Protein AF-A0A2D6AJW4-F1 (afdb_monomer)

Radius of gyration: 27.08 Å; Cα contacts (8 Å, |Δi|>4): 209; chains: 1; bounding box: 78×61×92 Å

Solvent-accessible surface area (backbone atoms only — not comparable to full-atom values): 12105 Å² total; per-residue (Å²): 143,83,91,82,88,83,82,86,82,90,72,90,71,82,80,82,72,76,77,74,75,73,78,77,60,75,68,50,66,44,82,85,61,53,31,42,29,30,58,46,100,84,71,48,76,41,61,43,35,32,34,38,39,38,50,86,75,62,81,90,44,47,70,59,52,56,50,47,56,52,52,37,52,62,76,46,40,25,76,79,48,100,47,33,31,32,37,64,37,19,71,65,56,53,52,55,60,66,68,71,50,89,80,52,49,75,45,81,43,78,56,61,70,80,62,37,53,57,52,49,55,54,42,49,52,45,52,53,54,49,49,54,53,50,53,56,50,52,53,57,42,46,54,32,40,31,40,71,90,35,58,71,59,24,56,55,46,53,59,53,44,54,56,48,51,52,43,49,52,60,45,46,64,65,50,92,46,68,67,60,56,50,52,50,52,52,52,52,51,54,55,52,54,51,66,74,47,63,66,54,64,67,86,81,128

Mean predicted aligned error: 11.03 Å

Structure (mmCIF, N/CA/C/O backbone):
data_AF-A0A2D6AJW4-F1
#
_entry.id   AF-A0A2D6AJW4-F1
#
loop_
_atom_site.group_PDB
_atom_site.id
_atom_site.type_symbol
_atom_site.label_atom_id
_atom_site.label_alt_id
_atom_site.label_co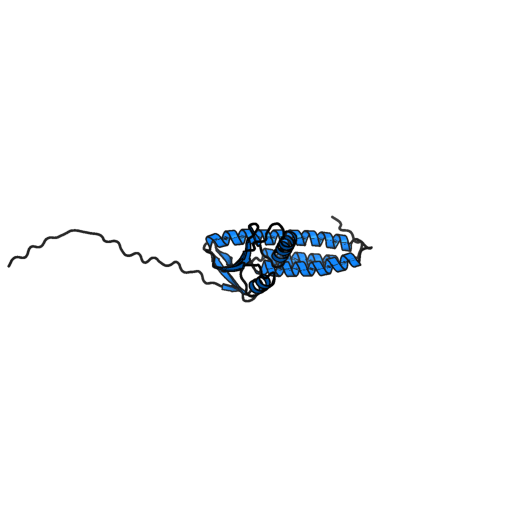mp_id
_atom_site.label_asym_id
_atom_site.label_entity_id
_atom_site.label_seq_id
_atom_site.pdbx_PDB_ins_code
_atom_site.Cartn_x
_atom_site.Cartn_y
_atom_site.Cartn_z
_atom_site.occupancy
_atom_site.B_iso_or_equiv
_atom_site.auth_seq_id
_atom_site.auth_comp_id
_atom_site.auth_asym_id
_atom_site.auth_atom_id
_atom_site.pdbx_PDB_model_num
ATOM 1 N N . MET A 1 1 ? -52.710 33.670 67.858 1.00 42.84 1 MET A N 1
ATOM 2 C CA . MET A 1 1 ? -51.923 34.912 67.725 1.00 42.84 1 MET A CA 1
ATOM 3 C C . MET A 1 1 ? -50.575 34.695 68.383 1.00 42.84 1 MET A C 1
ATOM 5 O O . MET A 1 1 ? -50.542 34.542 69.593 1.00 42.84 1 MET A O 1
ATOM 9 N N . ASN A 1 2 ? -49.516 34.566 67.586 1.00 33.59 2 ASN A N 1
ATOM 10 C CA . ASN A 1 2 ? -48.210 35.202 67.785 1.00 33.59 2 ASN A CA 1
ATOM 11 C C . ASN A 1 2 ? -47.225 34.611 66.778 1.00 33.59 2 ASN A C 1
ATOM 13 O O . ASN A 1 2 ? -46.852 33.444 66.826 1.00 33.59 2 ASN A O 1
ATOM 17 N N . THR A 1 3 ? -46.884 35.467 65.828 1.00 36.06 3 THR A N 1
ATOM 18 C CA . THR A 1 3 ? -45.790 35.369 64.874 1.00 36.06 3 THR A CA 1
ATOM 19 C C . THR A 1 3 ? -44.458 35.371 65.615 1.00 36.06 3 THR A C 1
ATOM 21 O O . THR A 1 3 ? -44.195 36.309 66.364 1.00 36.06 3 THR A O 1
ATOM 24 N N . PHE A 1 4 ? -43.604 34.384 65.354 1.00 37.22 4 PHE A N 1
ATOM 25 C CA . PHE A 1 4 ? -42.170 34.513 65.590 1.00 37.22 4 PHE A CA 1
ATOM 26 C C . PHE A 1 4 ? -41.431 34.334 64.270 1.00 37.22 4 PHE A C 1
ATOM 28 O O . PHE A 1 4 ? -41.625 33.371 63.532 1.00 37.22 4 PHE A O 1
ATOM 35 N N . ASN A 1 5 ? -40.674 35.378 63.973 1.00 38.06 5 ASN A N 1
ATOM 36 C CA . ASN A 1 5 ? -39.907 35.642 62.778 1.00 38.06 5 ASN A CA 1
ATOM 37 C C . ASN A 1 5 ? -38.459 35.324 63.159 1.00 38.06 5 ASN A C 1
ATOM 39 O O . ASN A 1 5 ? -37.928 36.025 64.017 1.00 38.06 5 ASN A O 1
ATOM 43 N N . ASP A 1 6 ? -37.840 34.309 62.560 1.00 40.34 6 ASP A N 1
ATOM 44 C CA . ASP A 1 6 ? -36.404 34.072 62.715 1.00 40.34 6 ASP A CA 1
ATOM 45 C C . ASP A 1 6 ? -35.732 34.011 61.348 1.00 40.34 6 ASP A C 1
ATOM 47 O O . ASP A 1 6 ? -36.101 33.254 60.448 1.00 40.34 6 ASP A O 1
ATOM 51 N N . LYS A 1 7 ? -34.769 34.916 61.201 1.00 39.34 7 LYS A N 1
ATOM 52 C CA . LYS A 1 7 ? -33.948 35.133 60.021 1.00 39.34 7 LYS A CA 1
ATOM 53 C C . LYS A 1 7 ? -32.753 34.178 60.027 1.00 39.34 7 LYS A C 1
ATOM 55 O O . LYS A 1 7 ? -32.217 33.850 61.076 1.00 39.34 7 LYS A O 1
ATOM 60 N N . ASN A 1 8 ? -32.259 33.930 58.816 1.00 36.91 8 ASN A N 1
ATOM 61 C CA . ASN A 1 8 ? -30.877 33.589 58.470 1.00 36.91 8 ASN A CA 1
ATOM 62 C C . ASN A 1 8 ? -30.347 32.210 58.874 1.00 36.91 8 ASN A C 1
ATOM 64 O O . ASN A 1 8 ? -29.658 32.066 59.878 1.00 36.91 8 ASN A O 1
ATOM 68 N N . ILE A 1 9 ? -30.473 31.256 57.947 1.00 40.94 9 ILE A N 1
ATOM 69 C CA . ILE A 1 9 ? -29.389 30.307 57.668 1.00 40.94 9 ILE A CA 1
ATOM 70 C C . ILE A 1 9 ? -29.185 30.264 56.150 1.00 40.94 9 ILE A C 1
ATOM 72 O O . ILE A 1 9 ? -29.970 29.678 55.405 1.00 40.94 9 ILE A O 1
ATOM 76 N N . GLU A 1 10 ? -28.127 30.934 55.690 1.00 40.28 10 GLU A N 1
ATOM 77 C CA . GLU A 1 10 ? -27.584 30.780 54.344 1.00 40.28 10 GLU A CA 1
ATOM 78 C C . GLU A 1 10 ? -27.038 29.359 54.184 1.00 40.28 10 GLU A C 1
ATOM 80 O O . GLU A 1 10 ? -26.013 28.991 54.757 1.00 40.28 10 GLU A O 1
ATOM 85 N N . HIS A 1 11 ? -27.698 28.555 53.358 1.00 38.84 11 HIS A N 1
ATOM 86 C CA . HIS A 1 11 ? -27.094 27.369 52.766 1.00 38.84 11 HIS A CA 1
ATOM 87 C C . HIS A 1 11 ? -27.063 27.553 51.254 1.00 38.84 11 HIS A C 1
ATOM 89 O O . HIS A 1 11 ? -28.008 27.224 50.536 1.00 38.84 11 HIS A O 1
ATOM 95 N N . SER A 1 12 ? -25.935 28.102 50.793 1.00 40.09 12 SER A N 1
ATOM 96 C CA . SER A 1 12 ? -25.495 28.037 49.401 1.00 40.09 12 SER A CA 1
ATOM 97 C C . SER A 1 12 ? -25.563 26.590 48.922 1.00 40.09 12 SER A C 1
ATOM 99 O O . SER A 1 12 ? -24.725 25.764 49.281 1.00 40.09 12 SER A O 1
ATOM 101 N N . ARG A 1 13 ? -26.567 26.278 48.101 1.00 40.41 13 ARG A N 1
ATOM 102 C CA . ARG A 1 13 ? -26.564 25.071 47.275 1.00 40.41 13 ARG A CA 1
ATOM 103 C C . ARG A 1 13 ? -26.015 25.423 45.891 1.00 40.41 13 ARG A C 1
ATOM 105 O O . ARG A 1 13 ? -26.391 26.456 45.333 1.00 40.41 13 ARG A O 1
ATOM 112 N N . PRO A 1 14 ? -25.102 24.603 45.353 1.00 38.16 14 PRO A N 1
ATOM 113 C CA . PRO A 1 14 ? -24.350 24.933 44.156 1.00 38.16 14 PRO A CA 1
ATOM 114 C C . PRO A 1 14 ? -25.259 24.981 42.931 1.00 38.16 14 PRO A C 1
ATOM 116 O O . PRO A 1 14 ? -26.128 24.131 42.735 1.00 38.16 14 PRO A O 1
ATOM 119 N N . LYS A 1 15 ? -25.011 25.991 42.091 1.00 38.88 15 LYS A N 1
ATOM 120 C CA . LYS A 1 15 ? -25.553 26.102 40.739 1.00 38.88 15 LYS A CA 1
ATOM 121 C C . LYS A 1 15 ? -25.271 24.800 39.996 1.00 38.88 15 LYS A C 1
ATOM 123 O O . LYS A 1 15 ? -24.113 24.408 39.863 1.00 38.88 15 LYS A O 1
ATOM 128 N N . THR A 1 16 ? -26.319 24.172 39.479 1.00 38.03 16 THR A N 1
ATOM 129 C CA . THR A 1 16 ? -26.230 23.099 38.494 1.00 38.03 16 THR A CA 1
ATOM 130 C C . THR A 1 16 ? -25.479 23.648 37.281 1.00 38.03 16 THR A C 1
ATOM 132 O O . THR A 1 16 ? -26.050 24.341 36.438 1.00 38.03 16 THR A O 1
ATOM 135 N N . GLN A 1 17 ? -24.169 23.407 37.219 1.00 37.59 17 GLN A N 1
ATOM 136 C CA . GLN A 1 17 ? -23.405 23.597 35.997 1.00 37.59 17 GLN A CA 1
ATOM 137 C C . GLN A 1 17 ? -23.989 22.626 34.977 1.00 37.59 17 GLN A C 1
ATOM 139 O O . GLN A 1 17 ? -23.853 21.411 35.103 1.00 37.59 17 GLN A O 1
ATOM 144 N N . LYS A 1 18 ? -24.669 23.178 33.969 1.00 36.81 18 LYS A N 1
ATOM 145 C CA . LYS A 1 18 ? -24.850 22.498 32.693 1.00 36.81 18 LYS A CA 1
ATOM 146 C C . LYS A 1 18 ? -23.453 22.084 32.239 1.00 36.81 18 LYS A C 1
ATOM 148 O O . LYS A 1 18 ? -22.659 22.945 31.862 1.00 36.81 18 LYS A O 1
ATOM 153 N N . LEU A 1 19 ? -23.143 20.789 32.314 1.00 35.50 19 LEU A N 1
ATOM 154 C CA . LEU A 1 19 ? -22.057 20.233 31.525 1.00 35.50 19 LEU A CA 1
ATOM 155 C C . LEU A 1 19 ? -22.421 20.539 30.074 1.00 35.50 19 LEU A C 1
ATOM 157 O O . LEU A 1 19 ? -23.337 19.941 29.511 1.00 35.50 19 LEU A O 1
ATOM 161 N N . HIS A 1 20 ? -21.732 21.519 29.498 1.00 34.88 20 HIS A N 1
ATOM 162 C CA . HIS A 1 20 ? -21.612 21.630 28.061 1.00 34.88 20 HIS A CA 1
ATOM 163 C C . HIS A 1 20 ? -20.992 20.318 27.586 1.00 34.88 20 HIS A C 1
ATOM 165 O O . HIS A 1 20 ? -19.792 20.087 27.733 1.00 34.88 20 HIS A O 1
ATOM 171 N N . SER A 1 21 ? -21.837 19.441 27.052 1.00 36.94 21 SER A N 1
ATOM 172 C CA . SER A 1 21 ? -21.434 18.441 26.079 1.00 36.94 21 SER A CA 1
ATOM 173 C C . SER A 1 21 ? -20.684 19.192 24.985 1.00 36.94 21 SER A C 1
ATOM 175 O O . SER A 1 21 ? -21.285 19.935 24.209 1.00 36.94 21 SER A O 1
ATOM 177 N N . LYS A 1 22 ? -19.357 19.083 25.022 1.00 39.94 22 LYS A N 1
ATOM 178 C CA . LYS A 1 22 ? -18.455 19.648 24.029 1.00 39.94 22 LYS A CA 1
ATOM 179 C C . LYS A 1 22 ? -18.904 19.118 22.669 1.00 39.94 22 LYS A C 1
ATOM 181 O O . LYS A 1 22 ? -18.999 17.905 22.487 1.00 39.94 22 LYS A O 1
ATOM 186 N N . GLU A 1 23 ? -19.268 20.040 21.788 1.00 37.81 23 GLU A N 1
ATOM 187 C CA . GLU A 1 23 ? -19.737 19.768 20.436 1.00 37.81 23 GLU A CA 1
ATOM 188 C C . GLU A 1 23 ? -18.767 18.812 19.743 1.00 37.81 23 GLU A C 1
ATOM 190 O O . GLU A 1 23 ? -17.568 19.071 19.638 1.00 37.81 23 GLU A O 1
ATOM 195 N N . THR A 1 24 ? -19.297 17.669 19.323 1.00 43.16 24 THR A N 1
ATOM 196 C CA . THR A 1 24 ? -18.605 16.732 18.449 1.00 43.16 24 THR A CA 1
ATOM 197 C C . THR A 1 24 ? -18.343 17.466 17.138 1.00 43.16 24 THR A C 1
ATOM 199 O O . THR A 1 24 ? -19.288 17.896 16.474 1.00 43.16 24 THR A O 1
ATOM 202 N N . SER A 1 25 ? -17.069 17.672 16.803 1.00 52.69 25 SER A N 1
ATOM 203 C CA . SER A 1 25 ? -16.642 18.327 15.569 1.00 52.69 25 SER A CA 1
ATOM 204 C C . SER A 1 25 ? -17.273 17.630 14.359 1.00 52.69 25 SER A C 1
ATOM 206 O O . SER A 1 25 ? -17.352 16.401 14.292 1.00 52.69 25 SER A O 1
ATOM 208 N N . ALA A 1 26 ? -17.792 18.425 13.421 1.00 53.72 26 ALA A N 1
ATOM 209 C CA . ALA A 1 26 ? -18.493 17.925 12.246 1.00 53.72 26 ALA A CA 1
ATOM 210 C C . ALA A 1 26 ? -17.601 16.952 11.455 1.00 53.72 26 ALA A C 1
ATOM 212 O O . ALA A 1 26 ? -16.474 17.287 11.091 1.00 53.72 26 ALA A O 1
ATOM 213 N N . SER A 1 27 ? -18.105 15.744 11.186 1.00 58.19 27 SER A N 1
ATOM 214 C CA . SER A 1 27 ? -17.387 14.772 10.363 1.00 58.19 27 SER A CA 1
ATOM 215 C C . SER A 1 27 ? -17.528 15.143 8.889 1.00 58.19 27 SER A C 1
ATOM 217 O O . SER A 1 27 ? -18.634 15.134 8.347 1.00 58.19 27 SER A O 1
ATOM 219 N N . ALA A 1 28 ? -16.408 15.456 8.240 1.00 61.22 28 ALA A N 1
ATOM 220 C CA . ALA A 1 28 ? -16.350 15.607 6.794 1.00 61.22 28 ALA A CA 1
ATOM 221 C C . ALA A 1 28 ? -16.101 14.232 6.160 1.00 61.22 28 ALA A C 1
ATOM 223 O O . ALA A 1 28 ? -15.206 13.493 6.576 1.00 61.22 28 ALA A O 1
ATOM 224 N N . VAL A 1 29 ? -16.903 13.874 5.160 1.00 58.72 29 VAL A N 1
ATOM 225 C CA . VAL A 1 29 ? -16.692 12.662 4.363 1.00 58.72 29 VAL A CA 1
ATOM 226 C C . VAL A 1 29 ? -15.997 13.072 3.078 1.00 58.72 29 VAL A C 1
ATOM 228 O O . VAL A 1 29 ? -16.558 13.844 2.300 1.00 58.72 29 VAL A O 1
ATOM 231 N N . ASP A 1 30 ? -14.802 12.541 2.838 1.00 59.06 30 ASP A N 1
ATOM 232 C CA . ASP A 1 30 ? -14.196 12.646 1.518 1.00 59.06 30 ASP A CA 1
ATOM 233 C C . ASP A 1 30 ? -14.944 11.702 0.569 1.00 59.06 30 ASP A C 1
ATOM 235 O O . ASP A 1 30 ? -14.961 10.479 0.742 1.00 59.06 30 ASP A O 1
ATOM 239 N N . THR A 1 31 ? -15.609 12.286 -0.425 1.00 54.62 31 THR A N 1
ATOM 240 C CA . THR A 1 31 ? -16.423 11.557 -1.403 1.00 54.62 31 THR A CA 1
ATOM 241 C C . THR A 1 31 ? -15.582 10.661 -2.308 1.00 54.62 31 THR A C 1
ATOM 243 O O . THR A 1 31 ? -16.116 9.686 -2.837 1.00 54.62 31 THR A O 1
ATOM 246 N N . TRP A 1 32 ? -14.280 10.934 -2.450 1.00 53.00 32 TRP A N 1
ATOM 247 C CA . TRP A 1 32 ? -13.382 10.152 -3.300 1.00 53.00 32 TRP A CA 1
ATOM 248 C C . TRP A 1 32 ? -12.828 8.907 -2.605 1.00 53.00 32 TRP A C 1
ATOM 250 O O . TRP A 1 32 ? -12.836 7.825 -3.193 1.00 53.00 32 TRP A O 1
ATOM 260 N N . SER A 1 33 ? -12.360 9.023 -1.360 1.00 62.28 33 SER A N 1
ATOM 261 C CA . SER A 1 33 ? -11.869 7.871 -0.587 1.00 62.28 33 SER A CA 1
ATOM 262 C C . SER A 1 33 ? -12.980 7.112 0.151 1.00 62.28 33 SER A C 1
ATOM 264 O O . SER A 1 33 ? -12.810 5.941 0.501 1.00 62.28 33 SER A O 1
ATOM 266 N N . GLY A 1 34 ? -14.130 7.751 0.391 1.00 72.56 34 GLY A N 1
ATOM 267 C CA . GLY A 1 34 ? -15.207 7.207 1.220 1.00 72.56 34 GLY A CA 1
ATOM 268 C C . GLY A 1 34 ? -14.837 7.114 2.704 1.00 72.56 34 GLY A C 1
ATOM 269 O O . GLY A 1 34 ? -15.450 6.327 3.434 1.00 72.56 34 GLY A O 1
ATOM 270 N N . ILE A 1 35 ? -13.823 7.871 3.134 1.00 79.75 35 ILE A N 1
ATOM 271 C CA . ILE A 1 35 ? -13.333 7.920 4.512 1.00 79.75 35 ILE A CA 1
ATOM 272 C C . ILE A 1 35 ? -13.971 9.110 5.220 1.00 79.75 35 ILE A C 1
ATOM 274 O O . ILE A 1 35 ? -14.059 10.220 4.694 1.00 79.75 35 ILE A O 1
ATOM 278 N N . SER A 1 36 ? -14.442 8.857 6.437 1.00 80.31 36 SER A N 1
ATOM 279 C CA . SER A 1 36 ? -14.929 9.894 7.341 1.00 80.31 36 SER A CA 1
ATOM 280 C C . SER A 1 36 ? -13.772 10.430 8.172 1.00 80.31 36 SER A C 1
ATOM 282 O O . SER A 1 36 ? -13.134 9.648 8.885 1.00 80.31 36 SER A O 1
ATOM 284 N N . PHE A 1 37 ? -13.556 11.738 8.131 1.00 82.44 37 PHE A N 1
ATOM 285 C CA . PHE A 1 37 ? -12.546 12.431 8.918 1.00 82.44 37 PHE A CA 1
ATOM 286 C C . PHE A 1 37 ? -13.185 13.261 10.032 1.00 82.44 37 PHE A C 1
ATOM 288 O O . PHE A 1 37 ? -14.356 13.644 9.947 1.00 82.44 37 PHE A O 1
ATOM 295 N N . VAL A 1 38 ? -12.405 13.523 11.076 1.00 81.25 38 VAL A N 1
ATOM 296 C CA . VAL A 1 38 ? -12.719 14.459 12.159 1.00 81.25 38 VAL A CA 1
ATOM 297 C C . VAL A 1 38 ? -11.530 15.385 12.379 1.00 81.25 38 VAL A C 1
ATOM 299 O O . VAL A 1 38 ? -10.376 14.971 12.251 1.00 81.25 38 VAL A O 1
ATOM 302 N N . SER A 1 39 ? -11.816 16.643 12.697 1.00 79.75 39 SER A N 1
ATOM 303 C CA . SER A 1 39 ? -10.797 17.604 13.111 1.00 79.75 39 SER A CA 1
ATOM 304 C C . SER A 1 39 ? -10.595 17.504 14.616 1.00 79.75 39 SER A C 1
ATOM 306 O O . SER A 1 39 ? -11.558 17.604 15.386 1.00 79.75 39 SER A O 1
ATOM 308 N N . THR A 1 40 ? -9.348 17.319 15.035 1.00 72.62 40 THR A N 1
ATOM 309 C CA . THR A 1 40 ? -8.970 17.352 16.447 1.00 72.62 40 THR A CA 1
ATOM 310 C C . THR A 1 40 ? -8.861 18.800 16.945 1.00 72.62 40 THR A C 1
ATOM 312 O O . THR A 1 40 ? -8.705 19.729 16.146 1.00 72.62 40 THR A O 1
ATOM 315 N N . PRO A 1 41 ? -8.866 19.038 18.271 1.00 69.12 41 PRO A N 1
ATOM 316 C CA . PRO A 1 41 ? -8.590 20.362 18.837 1.00 69.12 41 PRO A CA 1
ATOM 317 C C . PRO A 1 41 ? -7.214 20.935 18.457 1.00 69.12 41 PRO A C 1
ATOM 319 O O . PRO A 1 41 ? -7.012 22.142 18.556 1.00 69.12 41 PRO A O 1
ATOM 322 N N . THR A 1 42 ? -6.273 20.089 18.024 1.00 67.44 42 THR A N 1
ATOM 323 C CA . THR A 1 42 ? -4.951 20.486 17.512 1.00 67.44 42 THR A CA 1
ATOM 324 C C . THR A 1 42 ? -4.955 20.792 16.008 1.00 67.44 42 THR A C 1
ATOM 326 O O . THR A 1 42 ? -3.898 21.042 15.443 1.00 67.44 42 THR A O 1
ATOM 329 N N . SER A 1 43 ? -6.132 20.838 15.366 1.00 63.47 43 SER A N 1
ATOM 330 C CA . SER A 1 43 ? -6.337 21.068 13.922 1.00 63.47 43 SER A CA 1
ATOM 331 C C . SER A 1 43 ? -5.809 19.963 12.998 1.00 63.47 43 SER A C 1
ATOM 333 O O . SER A 1 43 ? -5.744 20.151 11.784 1.00 63.47 43 SER A O 1
ATOM 335 N N . G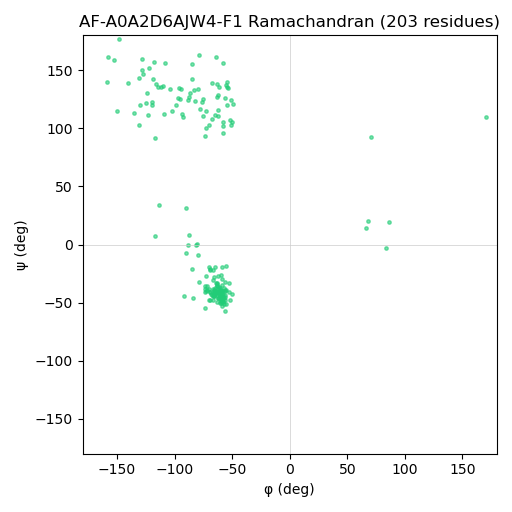LU A 1 44 ? -5.482 18.787 13.534 1.00 72.00 44 GLU A N 1
ATOM 336 C CA . GLU A 1 44 ? -5.148 17.625 12.713 1.00 72.00 44 GLU A CA 1
ATOM 337 C C . GLU A 1 44 ? -6.434 16.977 12.191 1.00 72.00 44 GLU A C 1
ATOM 339 O O . GLU A 1 44 ? -7.401 16.780 12.930 1.00 72.00 44 GLU A O 1
ATOM 344 N N . THR A 1 45 ? -6.455 16.648 10.900 1.00 79.81 45 THR A N 1
ATOM 345 C CA . THR A 1 45 ? -7.570 15.919 10.286 1.00 79.81 45 THR A CA 1
ATOM 346 C C . THR A 1 45 ? -7.246 14.434 10.307 1.00 79.81 45 THR A C 1
ATOM 348 O O . THR A 1 45 ? -6.322 13.991 9.626 1.00 79.81 45 THR A O 1
ATOM 351 N N . ILE A 1 46 ? -8.000 13.665 11.092 1.00 84.12 46 ILE A N 1
ATOM 352 C CA . ILE A 1 46 ? -7.732 12.241 11.317 1.00 84.12 46 ILE A CA 1
ATOM 353 C C . ILE A 1 46 ? -8.926 11.370 10.913 1.00 84.12 46 ILE A C 1
ATOM 355 O O . ILE A 1 46 ? -10.071 11.829 10.967 1.00 84.12 46 ILE A O 1
ATOM 359 N N . PRO A 1 47 ? -8.705 10.105 10.511 1.00 86.56 47 PRO A N 1
ATOM 360 C CA . PRO A 1 47 ? -9.797 9.179 10.246 1.00 86.56 47 PRO A CA 1
ATOM 361 C C . PRO A 1 47 ? -10.629 8.922 11.506 1.00 86.56 47 PRO A C 1
ATOM 363 O O . PRO A 1 47 ? -10.100 8.545 12.551 1.00 86.56 47 PRO A O 1
ATOM 366 N N . ALA A 1 48 ? -11.947 9.071 11.388 1.00 82.81 48 ALA A N 1
ATOM 367 C CA . ALA A 1 48 ? -12.881 8.817 12.483 1.00 82.81 48 ALA A CA 1
ATOM 368 C C . ALA A 1 48 ? -13.053 7.312 12.743 1.00 82.81 48 ALA A C 1
ATOM 370 O O . ALA A 1 48 ? -13.213 6.859 13.871 1.00 82.81 48 ALA A O 1
ATOM 371 N N . LYS A 1 49 ? -13.031 6.512 11.674 1.00 90.00 49 LYS A N 1
ATOM 372 C CA . LYS A 1 49 ? -13.304 5.075 11.727 1.00 90.00 49 LYS A CA 1
ATOM 373 C C . LYS A 1 49 ? -12.097 4.290 11.263 1.00 90.00 49 LYS A C 1
ATOM 375 O O . LYS A 1 49 ? -11.445 4.651 10.286 1.00 90.00 49 LYS A O 1
ATOM 380 N N . TRP A 1 50 ? -11.885 3.164 11.924 1.00 93.50 50 TRP A N 1
ATOM 381 C CA . TRP A 1 5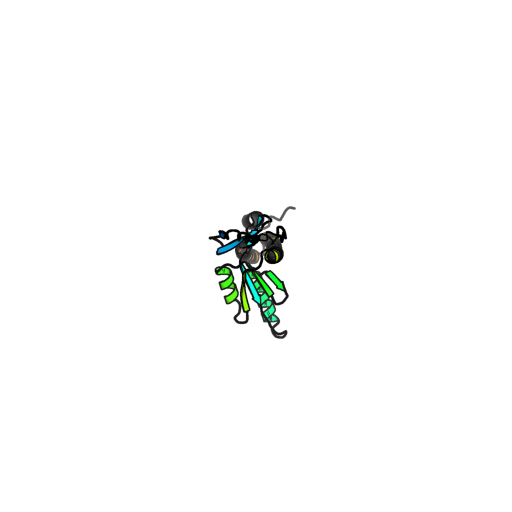0 ? -10.766 2.271 11.680 1.00 93.50 50 TRP A CA 1
ATOM 382 C C . TRP A 1 50 ? -11.264 0.847 11.466 1.00 93.50 50 TRP A C 1
ATOM 384 O O . TRP A 1 50 ? -12.304 0.440 11.996 1.00 93.50 50 TRP A O 1
ATOM 394 N N . VAL A 1 51 ? -10.517 0.096 10.668 1.00 95.19 51 VAL A N 1
ATOM 395 C CA . VAL A 1 51 ? -10.642 -1.352 10.531 1.00 95.19 51 VAL A CA 1
ATOM 396 C C . VAL A 1 51 ? -9.499 -1.981 11.299 1.00 95.19 51 VAL A C 1
ATOM 398 O O . VAL A 1 51 ? -8.360 -1.558 11.134 1.00 95.19 51 VAL A O 1
ATOM 401 N N . PHE A 1 52 ? -9.808 -2.995 12.094 1.00 96.25 52 PHE A N 1
ATOM 402 C CA . PHE A 1 52 ? -8.841 -3.858 12.750 1.00 96.25 52 PHE A CA 1
ATOM 403 C C . PHE A 1 52 ? -8.996 -5.273 12.219 1.00 96.25 52 PHE A C 1
ATOM 405 O O . PHE A 1 52 ? -10.112 -5.760 12.042 1.00 96.25 52 PHE A O 1
ATOM 412 N N . VAL A 1 53 ? -7.870 -5.924 11.975 1.00 97.25 53 VAL A N 1
ATOM 413 C CA . VAL A 1 53 ? -7.786 -7.300 11.506 1.00 97.25 53 VAL A CA 1
ATOM 414 C C . VAL A 1 53 ? -7.030 -8.083 12.553 1.00 97.25 53 VAL A C 1
ATOM 416 O O . VAL A 1 53 ? -5.875 -7.774 12.849 1.00 97.25 53 VAL A O 1
ATOM 419 N N . PHE A 1 54 ? -7.693 -9.093 13.091 1.00 96.25 54 PHE A N 1
ATOM 420 C CA . PHE A 1 54 ? -7.113 -10.050 14.010 1.00 96.25 54 PHE A CA 1
ATOM 421 C C . PHE A 1 54 ? -7.016 -11.387 13.297 1.00 96.25 54 PHE A C 1
ATOM 423 O O . PHE A 1 54 ? -7.949 -11.808 12.609 1.00 96.25 54 PHE A O 1
ATOM 430 N N . PHE A 1 55 ? -5.887 -12.054 13.465 1.00 93.44 55 PHE A N 1
ATOM 431 C CA . PHE A 1 55 ? -5.718 -13.420 13.006 1.00 93.44 55 PHE A CA 1
ATOM 432 C C . PHE A 1 55 ? -4.915 -14.187 14.044 1.00 93.44 55 PHE A C 1
ATOM 434 O O . PHE A 1 55 ? -3.947 -13.673 14.606 1.00 93.44 55 PHE A O 1
ATOM 441 N N . ASP A 1 56 ? -5.326 -15.419 14.291 1.00 91.75 56 ASP A N 1
ATOM 442 C CA . ASP A 1 56 ? -4.603 -16.334 15.154 1.00 91.75 56 ASP A CA 1
ATOM 443 C C . ASP A 1 56 ? -4.299 -17.585 14.342 1.00 91.75 56 ASP A C 1
ATOM 445 O O . ASP A 1 56 ? -5.204 -18.292 13.904 1.00 91.75 56 ASP A O 1
ATOM 449 N N . LEU A 1 57 ? -3.015 -17.785 14.052 1.00 88.75 57 LEU A N 1
ATOM 450 C CA . LEU A 1 57 ? -2.538 -18.926 13.284 1.00 88.75 57 LEU A CA 1
ATOM 451 C C . LEU A 1 57 ? -1.492 -19.675 14.109 1.00 88.75 57 LEU A C 1
ATOM 453 O O . LEU A 1 57 ? -0.522 -19.051 14.569 1.00 88.75 57 LEU A O 1
ATOM 457 N N . PRO A 1 58 ? -1.613 -21.006 14.246 1.00 89.44 58 PRO A N 1
ATOM 458 C CA . PRO A 1 58 ? -0.636 -21.801 14.974 1.00 89.44 58 PRO A CA 1
ATOM 459 C C . PRO A 1 58 ? 0.735 -21.748 14.286 1.00 89.44 58 PRO A C 1
ATOM 461 O O . PRO A 1 58 ? 0.863 -21.378 13.115 1.00 89.44 58 PRO A O 1
ATOM 464 N N . SER A 1 59 ? 1.801 -22.098 15.007 1.00 87.75 59 SER A N 1
ATOM 465 C CA . SER A 1 59 ? 3.178 -22.083 14.480 1.00 87.75 59 SER A CA 1
ATOM 466 C C . SER A 1 59 ? 3.351 -22.936 13.217 1.00 87.75 59 SER A C 1
ATOM 468 O O . SER A 1 59 ? 4.106 -22.554 12.325 1.00 87.75 59 SER A O 1
ATOM 470 N N . GLU A 1 60 ? 2.598 -24.031 13.108 1.00 94.50 60 GLU A N 1
ATOM 471 C CA . GLU A 1 60 ? 2.587 -24.953 11.962 1.00 94.50 60 GLU A CA 1
ATOM 472 C C . GLU A 1 60 ? 2.133 -24.276 10.656 1.00 94.50 60 GLU A C 1
ATOM 474 O O . GLU A 1 60 ? 2.601 -24.621 9.574 1.00 94.50 60 GLU A O 1
ATOM 479 N N . GLU A 1 61 ? 1.314 -23.224 10.743 1.00 92.88 61 GLU A N 1
ATOM 480 C CA . GLU A 1 61 ? 0.831 -22.448 9.594 1.00 92.88 61 GLU A CA 1
ATOM 481 C C . GLU A 1 61 ? 1.744 -21.259 9.241 1.00 92.88 61 GLU A C 1
ATOM 483 O O . GLU A 1 61 ? 1.304 -20.216 8.745 1.00 92.88 61 GLU A O 1
ATOM 488 N N . PHE A 1 62 ? 3.052 -21.392 9.481 1.00 91.00 62 PHE A N 1
ATOM 489 C CA . PHE A 1 62 ? 4.038 -20.339 9.225 1.00 91.00 62 PHE A CA 1
ATOM 490 C C . PHE A 1 62 ? 3.962 -19.763 7.802 1.00 91.00 62 PHE A C 1
ATOM 492 O O . PHE A 1 62 ? 3.896 -18.545 7.633 1.00 91.00 62 PHE A O 1
ATOM 499 N N . THR A 1 63 ? 3.910 -20.618 6.777 1.00 93.75 63 THR A N 1
ATOM 500 C CA . THR A 1 63 ? 3.853 -20.184 5.370 1.00 93.75 63 THR A CA 1
ATOM 501 C C . THR A 1 63 ? 2.593 -19.368 5.071 1.00 93.75 63 THR A C 1
ATOM 503 O O . THR A 1 63 ? 2.670 -18.343 4.388 1.00 93.75 63 THR A O 1
ATOM 506 N N . ARG A 1 64 ? 1.438 -19.773 5.620 1.00 93.31 64 ARG A N 1
ATOM 507 C CA . ARG A 1 64 ? 0.175 -19.037 5.465 1.00 93.31 64 ARG A CA 1
ATOM 508 C C . ARG A 1 64 ? 0.255 -17.677 6.152 1.00 93.31 64 ARG A C 1
ATOM 510 O O . ARG A 1 64 ? -0.071 -16.672 5.529 1.00 93.31 64 ARG A O 1
ATOM 517 N N . ARG A 1 65 ? 0.795 -17.616 7.373 1.00 92.62 65 ARG A N 1
ATOM 518 C CA . ARG A 1 65 ? 1.043 -16.356 8.096 1.00 92.62 65 ARG A CA 1
ATOM 519 C C . ARG A 1 65 ? 1.947 -15.403 7.309 1.00 92.62 65 ARG A C 1
ATOM 521 O O . ARG A 1 65 ? 1.614 -14.230 7.166 1.00 92.62 65 ARG A O 1
ATOM 528 N N . VAL A 1 66 ? 3.052 -15.888 6.738 1.00 92.19 66 VAL A N 1
ATOM 529 C CA . VAL A 1 66 ? 3.928 -15.067 5.877 1.00 92.19 66 VAL A CA 1
ATOM 530 C C . VAL A 1 66 ? 3.173 -14.544 4.652 1.00 92.19 66 VAL A C 1
ATOM 532 O O . VAL A 1 66 ? 3.347 -13.383 4.276 1.00 92.19 66 VAL A O 1
ATOM 535 N N . SER A 1 67 ? 2.322 -15.371 4.038 1.00 93.56 67 SER A N 1
ATOM 536 C CA . SER A 1 67 ? 1.468 -14.950 2.922 1.00 93.56 67 SER A CA 1
ATOM 537 C C . SER A 1 67 ? 0.486 -13.851 3.341 1.00 93.56 67 SER A C 1
ATOM 539 O O . SER A 1 67 ? 0.401 -12.826 2.663 1.00 93.56 67 SER A O 1
ATOM 541 N N . LEU A 1 68 ? -0.185 -14.004 4.488 1.00 94.12 68 LEU A N 1
ATOM 542 C CA . LEU A 1 68 ? -1.102 -12.997 5.027 1.00 94.12 68 LEU A CA 1
ATOM 543 C C . LEU A 1 68 ? -0.403 -11.664 5.277 1.00 94.12 68 LEU A C 1
ATOM 545 O O . LEU A 1 68 ? -0.879 -10.641 4.800 1.00 94.12 68 LEU A O 1
ATOM 549 N N . HIS A 1 69 ? 0.770 -11.659 5.918 1.00 92.88 69 HIS A N 1
ATOM 550 C CA . HIS A 1 69 ? 1.535 -10.426 6.139 1.00 92.88 69 HIS A CA 1
ATOM 551 C C . HIS A 1 69 ? 1.835 -9.673 4.832 1.00 92.88 69 HIS A C 1
ATOM 553 O O . HIS A 1 69 ? 1.752 -8.444 4.785 1.00 92.88 69 HIS A O 1
ATOM 559 N N . ARG A 1 70 ? 2.148 -10.399 3.749 1.00 90.69 70 ARG A N 1
ATOM 560 C CA . ARG A 1 70 ? 2.370 -9.799 2.423 1.00 90.69 70 ARG A CA 1
ATOM 561 C C . ARG A 1 70 ? 1.083 -9.222 1.840 1.00 90.69 70 ARG A C 1
ATOM 563 O O . ARG A 1 70 ? 1.112 -8.121 1.296 1.00 90.69 70 ARG A O 1
ATOM 570 N N . GLN A 1 71 ? -0.030 -9.943 1.960 1.00 92.38 71 GLN A N 1
ATOM 571 C CA . GLN A 1 71 ? -1.336 -9.485 1.482 1.00 92.38 71 GLN A CA 1
ATOM 572 C C . GLN A 1 71 ? -1.823 -8.259 2.261 1.00 92.38 71 GLN A C 1
ATOM 574 O O . GLN A 1 71 ? -2.250 -7.289 1.643 1.00 92.38 71 GLN A O 1
ATOM 579 N N . PHE A 1 72 ? -1.660 -8.248 3.587 1.00 94.00 72 PHE A N 1
ATOM 580 C CA . PHE A 1 72 ? -1.969 -7.106 4.448 1.00 94.00 72 PHE A CA 1
ATOM 581 C C . PHE A 1 72 ? -1.195 -5.863 4.036 1.00 94.00 72 PHE A C 1
ATOM 583 O O . PHE A 1 72 ? -1.792 -4.814 3.806 1.00 94.00 72 PHE A O 1
ATOM 590 N N . ARG A 1 73 ? 0.123 -5.989 3.858 1.00 89.44 73 ARG A N 1
ATOM 591 C CA . ARG A 1 73 ? 0.950 -4.873 3.392 1.00 89.44 73 ARG A CA 1
ATOM 592 C C . ARG A 1 73 ? 0.491 -4.363 2.025 1.00 89.44 73 ARG A C 1
ATOM 594 O O . ARG A 1 73 ? 0.406 -3.154 1.845 1.00 89.44 73 ARG A O 1
ATOM 601 N N . LYS A 1 74 ? 0.140 -5.262 1.095 1.00 86.31 74 LYS A N 1
ATOM 602 C CA . LYS A 1 74 ? -0.353 -4.892 -0.242 1.00 86.31 74 LYS A CA 1
ATOM 603 C C . LYS A 1 74 ? -1.656 -4.087 -0.189 1.00 86.31 74 LYS A C 1
ATOM 605 O O . LYS A 1 74 ? -1.803 -3.130 -0.934 1.00 86.31 74 LYS A O 1
ATOM 610 N N . VAL A 1 75 ? -2.589 -4.445 0.695 1.00 89.62 75 VAL A N 1
ATOM 611 C CA . VAL A 1 75 ? -3.853 -3.698 0.850 1.00 89.62 75 VAL A CA 1
ATOM 612 C C . VAL A 1 75 ? -3.723 -2.443 1.723 1.00 89.62 75 VAL A C 1
ATOM 614 O O . VAL A 1 75 ? -4.712 -1.740 1.921 1.00 89.62 75 VAL A O 1
ATOM 617 N N . GLY A 1 76 ? -2.529 -2.153 2.251 1.00 91.75 76 GLY A N 1
ATOM 618 C CA . GLY A 1 76 ? -2.271 -0.971 3.074 1.00 91.75 76 GLY A CA 1
ATOM 619 C C . GLY A 1 76 ? -2.563 -1.134 4.561 1.00 91.75 76 GLY A C 1
ATOM 620 O O . GLY A 1 76 ? -2.728 -0.140 5.253 1.00 91.75 76 GLY A O 1
ATOM 621 N N . LEU A 1 77 ? -2.641 -2.357 5.083 1.00 94.94 77 LEU A N 1
ATOM 622 C CA . LEU A 1 77 ? -2.805 -2.578 6.518 1.00 94.94 77 LEU A CA 1
ATOM 623 C C . LEU A 1 77 ? -1.484 -2.332 7.265 1.00 94.94 77 LEU A C 1
ATOM 625 O O . LEU A 1 77 ? -0.463 -2.964 6.982 1.00 94.94 77 LEU A O 1
ATOM 629 N N . ALA A 1 78 ? -1.522 -1.461 8.271 1.00 95.00 78 ALA A N 1
ATOM 630 C CA . ALA A 1 78 ? -0.411 -1.225 9.184 1.00 95.00 78 ALA A CA 1
ATOM 631 C C . ALA A 1 78 ? -0.424 -2.247 10.320 1.00 95.00 78 ALA A C 1
ATOM 633 O O . ALA A 1 78 ? -1.479 -2.629 10.822 1.00 95.00 78 ALA A O 1
ATOM 634 N N . MET A 1 79 ? 0.758 -2.690 10.738 1.00 94.44 79 MET A N 1
ATOM 635 C CA . MET A 1 79 ? 0.895 -3.616 11.857 1.00 94.44 79 MET A CA 1
ATOM 636 C C . MET A 1 79 ? 0.855 -2.838 13.175 1.00 94.44 79 MET A C 1
ATOM 638 O O . MET A 1 79 ? 1.667 -1.939 13.386 1.00 94.44 79 MET A O 1
ATOM 642 N N . HIS A 1 80 ? -0.066 -3.196 14.066 1.00 93.06 80 HIS A N 1
ATOM 643 C CA . HIS A 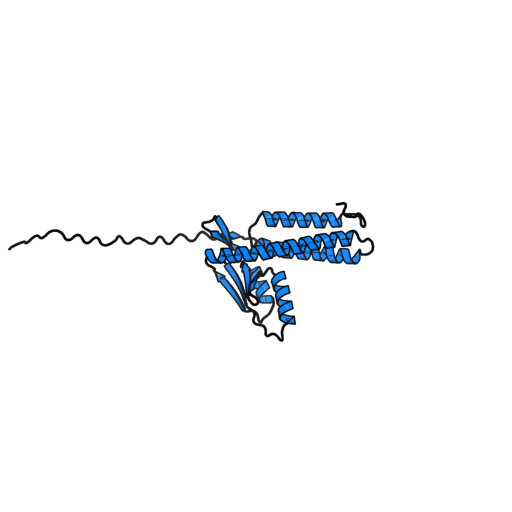1 80 ? -0.073 -2.713 15.448 1.00 93.06 80 HIS A CA 1
ATOM 644 C C . HIS A 1 80 ? 0.699 -3.675 16.360 1.00 93.06 80 HIS A C 1
ATOM 646 O O . HIS A 1 80 ? 1.511 -3.257 17.180 1.00 93.06 80 HIS A O 1
ATOM 652 N N . SER A 1 81 ? 0.464 -4.979 16.198 1.00 90.75 81 SER A N 1
ATOM 653 C CA . SER A 1 81 ? 1.193 -6.060 16.867 1.00 90.75 81 SER A CA 1
ATOM 654 C C . SER A 1 81 ? 1.245 -7.296 15.961 1.00 90.75 81 SER A C 1
ATOM 656 O O . SER A 1 81 ? 0.667 -7.293 14.877 1.00 90.75 81 SER A O 1
ATOM 658 N N . GLN A 1 82 ? 1.929 -8.362 16.389 1.00 88.00 82 GLN A N 1
ATOM 659 C CA . GLN A 1 82 ? 2.190 -9.551 15.561 1.00 88.00 82 GLN A CA 1
ATOM 660 C C . GLN A 1 82 ? 0.932 -10.168 14.918 1.00 88.00 82 GLN A C 1
ATOM 662 O O . GLN A 1 82 ? 1.007 -10.668 13.798 1.00 88.00 82 GLN A O 1
ATOM 667 N N . SER A 1 83 ? -0.209 -10.085 15.603 1.00 91.94 83 SER A N 1
ATOM 668 C CA . SER A 1 83 ? -1.494 -10.656 15.176 1.00 91.94 83 SER A CA 1
ATOM 669 C C . SER A 1 83 ? -2.578 -9.603 14.935 1.00 91.94 83 SER A C 1
ATOM 671 O O . SER A 1 83 ? -3.741 -9.956 14.746 1.00 91.94 83 SER A O 1
ATOM 673 N N . VAL A 1 84 ? -2.223 -8.312 14.974 1.00 95.06 84 VAL A N 1
ATOM 674 C CA . VAL A 1 84 ? -3.181 -7.207 14.849 1.00 95.06 84 VAL A CA 1
ATOM 675 C C . VAL A 1 84 ? -2.706 -6.210 13.813 1.00 95.06 84 VAL A C 1
ATOM 677 O O . VAL A 1 84 ? -1.661 -5.570 13.955 1.00 95.06 84 VAL A O 1
ATOM 680 N N . TYR A 1 85 ? -3.540 -6.038 12.801 1.00 97.06 85 TYR A N 1
ATOM 681 C CA . TYR A 1 85 ? -3.366 -5.062 11.742 1.00 97.06 85 TYR A CA 1
ATOM 682 C C . TYR A 1 85 ? -4.508 -4.061 11.751 1.00 97.06 85 TYR A C 1
ATOM 684 O O . TYR A 1 85 ? -5.592 -4.350 12.256 1.00 97.06 85 TYR A O 1
ATOM 692 N N . PHE A 1 86 ? -4.279 -2.880 11.195 1.00 95.62 86 PHE A N 1
ATOM 693 C CA . PHE A 1 86 ? -5.299 -1.849 11.135 1.00 95.62 86 PHE A CA 1
ATOM 694 C C . PHE A 1 86 ? -5.102 -0.899 9.956 1.00 95.62 86 PHE A C 1
ATOM 696 O O . PHE A 1 86 ? -4.009 -0.771 9.408 1.00 95.62 86 PHE A O 1
ATOM 703 N N . MET A 1 87 ? -6.180 -0.228 9.562 1.00 95.12 87 MET A N 1
ATOM 704 C CA . MET A 1 87 ? -6.159 0.837 8.560 1.00 95.12 87 MET A CA 1
ATOM 705 C C . MET A 1 87 ? -7.371 1.763 8.717 1.00 95.12 87 MET A C 1
ATOM 707 O O . MET A 1 87 ? -8.369 1.360 9.327 1.00 95.12 87 MET A O 1
ATOM 711 N N . PRO A 1 88 ? -7.335 2.984 8.159 1.00 93.50 88 PRO A N 1
ATOM 712 C CA . PRO A 1 88 ? -8.512 3.835 8.064 1.00 93.50 88 PRO A CA 1
ATOM 713 C C . PRO A 1 88 ? -9.659 3.121 7.341 1.00 93.50 88 PRO A C 1
ATOM 715 O O . PRO A 1 88 ? -9.467 2.438 6.334 1.00 93.50 88 PRO A O 1
ATOM 718 N N . TYR A 1 89 ? -10.875 3.262 7.861 1.00 91.75 89 TYR A N 1
ATOM 719 C CA . TYR A 1 89 ? -12.043 2.627 7.266 1.00 91.75 89 TYR A CA 1
ATOM 720 C C . TYR A 1 89 ? -12.502 3.372 6.014 1.00 91.75 89 TYR A C 1
ATOM 722 O O . TYR A 1 89 ? -12.936 4.521 6.084 1.00 91.75 89 TYR A O 1
ATOM 730 N N . SER A 1 90 ? -12.555 2.641 4.904 1.00 89.12 90 SER A N 1
ATOM 731 C CA . SER A 1 90 ? -13.426 2.928 3.768 1.00 89.12 90 SER A CA 1
ATOM 732 C C . SER A 1 90 ? -14.220 1.675 3.403 1.00 89.12 90 SER A C 1
ATOM 734 O O . SER A 1 90 ? -13.835 0.549 3.733 1.00 89.12 90 SER A O 1
ATOM 736 N N . ARG A 1 91 ? -15.343 1.840 2.694 1.00 87.81 91 ARG A N 1
ATOM 737 C CA . ARG A 1 91 ? -16.151 0.693 2.240 1.00 87.81 91 ARG A CA 1
ATOM 738 C C . ARG A 1 91 ? -15.354 -0.237 1.316 1.00 87.81 91 ARG A C 1
ATOM 740 O O . ARG A 1 91 ? -15.519 -1.452 1.391 1.00 87.81 91 ARG A O 1
ATOM 747 N N . LEU A 1 92 ? -14.509 0.333 0.455 1.00 85.75 92 LEU A N 1
ATOM 748 C CA . LEU A 1 92 ? -13.674 -0.422 -0.480 1.00 85.75 92 LEU A CA 1
ATOM 749 C C . LEU A 1 92 ? -12.572 -1.187 0.254 1.00 85.75 92 LEU A C 1
ATOM 751 O O . LEU A 1 92 ? -12.446 -2.391 0.047 1.00 85.75 92 LEU A O 1
ATOM 755 N N . ALA A 1 93 ? -11.853 -0.521 1.161 1.00 84.81 93 ALA A N 1
ATOM 756 C CA . ALA A 1 93 ? -10.819 -1.149 1.978 1.00 84.81 93 ALA A CA 1
ATOM 757 C C . ALA A 1 93 ? -11.390 -2.292 2.824 1.00 84.81 93 ALA A C 1
ATOM 759 O O . ALA A 1 93 ? -10.879 -3.406 2.798 1.00 84.81 93 ALA A O 1
ATOM 760 N N . TYR A 1 94 ? -12.518 -2.054 3.499 1.00 90.56 94 TYR A N 1
ATOM 761 C CA . TYR A 1 94 ? -13.176 -3.080 4.305 1.00 90.56 94 TYR A CA 1
ATOM 762 C C . TYR A 1 94 ? -13.581 -4.304 3.471 1.00 90.56 94 TYR A C 1
ATOM 764 O O . TYR A 1 94 ? -13.405 -5.438 3.914 1.00 90.56 94 TYR A O 1
ATOM 772 N N . LYS A 1 95 ? -14.090 -4.102 2.248 1.00 90.00 95 LYS A N 1
ATOM 773 C CA . LYS A 1 95 ? -14.416 -5.208 1.337 1.00 90.00 95 LYS A CA 1
ATOM 774 C C . LYS A 1 95 ? -13.162 -5.968 0.895 1.00 90.00 95 LYS A C 1
ATOM 776 O O . LYS A 1 95 ? -13.193 -7.192 0.873 1.00 90.00 95 LYS A O 1
ATOM 781 N N . ALA A 1 96 ? -12.087 -5.256 0.555 1.00 89.50 96 ALA A N 1
ATOM 782 C CA . ALA A 1 96 ? -10.825 -5.868 0.149 1.00 89.50 96 ALA A CA 1
ATOM 783 C C . ALA A 1 96 ? -10.246 -6.745 1.267 1.00 89.50 96 ALA A C 1
ATOM 785 O O . ALA A 1 96 ? -9.885 -7.887 1.015 1.00 89.50 96 ALA A O 1
ATOM 786 N N . VAL A 1 97 ? -10.243 -6.244 2.506 1.00 92.88 97 VAL A N 1
ATOM 787 C CA . VAL A 1 97 ? -9.716 -6.954 3.679 1.00 92.88 97 VAL A CA 1
ATOM 788 C C . VAL A 1 97 ? -10.528 -8.207 4.015 1.00 92.88 97 VAL A C 1
ATOM 790 O O . VAL A 1 97 ? -9.942 -9.261 4.239 1.00 92.88 97 VAL A O 1
ATOM 793 N N . ASN A 1 98 ? -11.863 -8.130 3.994 1.00 92.00 98 ASN A N 1
ATOM 794 C CA . ASN A 1 98 ? -12.712 -9.309 4.227 1.00 92.00 98 ASN A CA 1
ATOM 795 C C . ASN A 1 98 ? -12.566 -10.391 3.145 1.00 92.00 98 ASN A C 1
ATOM 797 O O . ASN A 1 98 ? -12.956 -11.527 3.375 1.00 92.00 98 ASN A O 1
ATOM 801 N N . GLY A 1 99 ? -12.045 -10.046 1.965 1.00 91.75 99 GLY A N 1
ATOM 802 C CA . GLY A 1 99 ? -11.805 -10.998 0.881 1.00 91.75 99 GLY A CA 1
ATOM 803 C C . GLY A 1 99 ? -10.434 -11.677 0.918 1.00 91.75 99 GLY A C 1
ATOM 804 O O . GLY A 1 99 ? -10.152 -12.455 0.014 1.00 91.75 99 GLY A O 1
ATOM 805 N N . ILE A 1 100 ? -9.572 -11.359 1.893 1.00 93.94 100 ILE A N 1
ATOM 806 C CA . ILE A 1 100 ? -8.199 -11.890 1.955 1.00 93.94 100 ILE A CA 1
ATOM 807 C C . ILE A 1 100 ? -8.192 -13.358 2.380 1.00 93.94 100 ILE A C 1
ATOM 809 O O . ILE A 1 100 ? -7.590 -14.192 1.708 1.00 93.94 100 ILE A O 1
ATOM 813 N N . ASP A 1 101 ? -8.813 -13.663 3.517 1.00 92.88 101 ASP A N 1
ATOM 814 C CA . ASP A 1 101 ? -8.824 -14.999 4.108 1.00 92.88 101 ASP A CA 1
ATOM 815 C C . ASP A 1 101 ? -10.025 -15.116 5.063 1.00 92.88 101 ASP A C 1
ATOM 817 O O . ASP A 1 101 ? -10.359 -14.171 5.782 1.00 92.88 101 ASP A O 1
ATOM 821 N N . GLU A 1 102 ? -10.695 -16.267 5.048 1.00 89.94 102 GLU A N 1
ATOM 822 C CA . GLU A 1 102 ? -11.896 -16.541 5.845 1.00 89.94 102 GLU A CA 1
ATOM 823 C C . GLU A 1 102 ? -11.606 -16.656 7.349 1.00 89.94 102 GLU A C 1
ATOM 825 O O . GLU A 1 102 ? -12.506 -16.468 8.164 1.00 89.94 102 GLU A O 1
ATOM 830 N N . SER A 1 103 ? -10.358 -16.937 7.742 1.00 89.19 103 SER A N 1
ATOM 831 C CA . SER A 1 103 ? -9.975 -17.057 9.155 1.00 89.19 103 SER A CA 1
ATOM 832 C C . SER A 1 103 ? -9.742 -15.711 9.847 1.00 89.19 103 SER A C 1
ATOM 834 O O . SER A 1 103 ? -9.341 -15.680 11.011 1.00 89.19 103 SER A O 1
ATOM 836 N N . LEU A 1 104 ? -9.910 -14.593 9.138 1.00 94.38 104 LEU A N 1
ATOM 837 C CA . LEU A 1 104 ? -9.675 -13.261 9.682 1.00 94.38 104 LEU A CA 1
ATOM 838 C C . LEU A 1 104 ? -10.891 -12.770 10.459 1.00 94.38 104 LEU A C 1
ATOM 840 O O . LEU A 1 104 ? -12.014 -12.761 9.960 1.00 94.38 104 LEU A O 1
ATOM 844 N N . MET A 1 105 ? -10.652 -12.237 11.653 1.00 95.88 105 MET A N 1
ATOM 845 C CA . MET A 1 105 ? -11.652 -11.449 12.359 1.00 95.88 105 MET A CA 1
ATOM 846 C C . MET A 1 105 ? -11.450 -9.972 12.014 1.00 95.88 105 MET A C 1
ATOM 848 O O . MET A 1 105 ? -10.478 -9.346 12.439 1.00 95.88 105 MET A O 1
ATOM 852 N N . VAL A 1 106 ? -12.380 -9.405 11.244 1.00 96.00 106 VAL A N 1
ATOM 853 C CA . VAL A 1 106 ? -12.304 -8.020 10.760 1.00 96.00 106 VAL A CA 1
ATOM 854 C C . VAL A 1 106 ? -13.342 -7.151 11.470 1.00 96.00 106 VAL A C 1
ATOM 856 O O . VAL A 1 106 ? -14.549 -7.284 11.260 1.00 96.00 106 VAL A O 1
ATOM 859 N N . ILE A 1 107 ? -12.879 -6.213 12.294 1.00 94.81 107 ILE A N 1
ATOM 860 C CA . ILE A 1 107 ? -13.724 -5.349 13.124 1.00 94.81 107 ILE A CA 1
ATOM 861 C C . ILE A 1 107 ? -13.651 -3.911 12.622 1.00 94.81 107 ILE A C 1
ATOM 863 O O . ILE A 1 107 ? -12.574 -3.381 12.365 1.00 94.81 107 ILE A O 1
ATOM 867 N N . ARG A 1 108 ? -14.803 -3.242 12.538 1.00 93.88 108 ARG A N 1
ATOM 868 C CA . ARG A 1 108 ? -14.876 -1.787 12.364 1.00 93.88 108 ARG A CA 1
ATOM 869 C C . ARG A 1 108 ? -15.079 -1.130 13.722 1.00 93.88 108 ARG A C 1
ATOM 871 O O . ARG A 1 108 ? -16.056 -1.440 14.399 1.00 93.88 108 ARG A O 1
ATOM 878 N N . ALA A 1 109 ? -14.223 -0.181 14.071 1.00 90.31 109 ALA A N 1
ATOM 879 C CA . ALA A 1 109 ? -14.301 0.543 15.332 1.00 90.31 109 ALA A CA 1
ATOM 880 C C . ALA A 1 109 ? -14.295 2.061 15.112 1.00 90.31 109 ALA A C 1
ATOM 882 O O . ALA A 1 109 ? -13.671 2.571 14.179 1.00 90.31 109 ALA A O 1
ATOM 883 N N . ASN A 1 110 ? -15.008 2.769 15.987 1.00 89.25 110 ASN A N 1
ATOM 884 C CA . ASN A 1 110 ? -14.850 4.205 16.182 1.00 89.25 110 ASN A CA 1
ATOM 885 C C . ASN A 1 110 ? -13.894 4.383 17.365 1.00 89.25 110 ASN A C 1
ATOM 887 O O . ASN A 1 110 ? -14.130 3.785 18.416 1.00 89.25 110 ASN A O 1
ATOM 891 N N . ILE A 1 111 ? -12.809 5.125 17.180 1.00 84.69 111 ILE A N 1
ATOM 892 C CA . ILE A 1 111 ? -11.741 5.238 18.177 1.00 84.69 111 ILE A CA 1
ATOM 893 C C . ILE A 1 111 ? -11.698 6.677 18.682 1.00 84.69 111 ILE A C 1
ATOM 895 O O . ILE A 1 111 ? -11.774 7.611 17.892 1.00 84.69 111 ILE A O 1
ATOM 899 N N . GLU A 1 112 ? -11.580 6.843 20.000 1.00 81.75 112 GLU A N 1
ATOM 900 C CA . GLU A 1 112 ? -11.429 8.153 20.642 1.00 81.75 112 GLU A CA 1
ATOM 901 C C . GLU A 1 112 ? -10.248 8.929 20.039 1.00 81.75 112 GLU A C 1
ATOM 903 O O . GLU A 1 112 ? -9.184 8.354 19.793 1.00 81.75 112 GLU A O 1
ATOM 908 N N . ASP A 1 113 ? -10.418 10.237 19.838 1.00 78.81 113 ASP A N 1
ATOM 909 C CA . ASP A 1 113 ? -9.467 11.096 19.117 1.00 78.81 113 ASP A CA 1
ATOM 910 C C . ASP A 1 113 ? -8.020 10.946 19.614 1.00 78.81 113 ASP A C 1
ATOM 912 O O . ASP A 1 113 ? -7.091 10.812 18.820 1.00 78.81 113 ASP A O 1
ATOM 916 N N . ASN A 1 114 ? -7.822 10.887 20.935 1.00 77.56 114 ASN A N 1
ATOM 917 C CA . ASN A 1 114 ? -6.502 10.741 21.556 1.00 77.56 114 ASN A CA 1
ATOM 918 C C . ASN A 1 114 ? -5.801 9.416 21.198 1.00 77.56 114 ASN A C 1
ATOM 920 O O . ASN A 1 114 ? -4.583 9.391 21.036 1.00 77.56 114 ASN A O 1
ATOM 924 N N . LYS A 1 115 ? -6.550 8.318 21.063 1.00 80.69 115 LYS A N 1
ATOM 925 C CA . LYS A 1 115 ? -6.024 7.011 20.639 1.00 80.69 115 LYS A CA 1
ATOM 926 C C . LYS A 1 115 ? -5.829 6.960 19.126 1.00 80.69 115 LYS A C 1
ATOM 928 O O . LYS A 1 115 ? -4.884 6.329 18.657 1.00 80.69 115 LYS A O 1
ATOM 933 N N . SER A 1 116 ? -6.672 7.659 18.371 1.00 83.69 116 SER A N 1
ATOM 934 C CA . SER A 1 116 ? -6.562 7.760 16.916 1.00 83.69 116 SER A CA 1
ATOM 935 C C . SER A 1 116 ? -5.268 8.455 16.473 1.00 83.69 116 SER A C 1
ATOM 937 O O . SER A 1 116 ? -4.687 8.033 15.479 1.00 83.69 116 SER A O 1
ATOM 939 N N . VAL A 1 117 ? -4.738 9.425 17.234 1.00 84.50 117 VAL A N 1
ATOM 940 C CA . VAL A 1 117 ? -3.429 10.060 16.944 1.00 84.50 117 VAL A CA 1
ATOM 941 C C . VAL A 1 117 ? -2.284 9.036 16.908 1.00 84.50 117 VAL A C 1
ATOM 943 O O . VAL A 1 117 ? -1.456 9.059 15.998 1.00 84.50 117 VAL A O 1
ATOM 946 N N . LEU A 1 118 ? -2.254 8.083 17.849 1.00 86.56 118 LEU A N 1
ATOM 947 C CA . LEU A 1 118 ? -1.240 7.018 17.855 1.00 86.56 118 LEU A CA 1
ATOM 948 C C . LEU A 1 118 ? -1.355 6.118 16.617 1.00 86.56 118 LEU A C 1
ATOM 950 O O . LEU A 1 118 ? -0.341 5.756 16.018 1.00 86.56 118 LEU A O 1
ATOM 954 N N . LEU A 1 119 ? -2.586 5.783 16.217 1.00 90.81 119 LEU A N 1
ATOM 955 C CA . LEU A 1 119 ? -2.846 4.983 15.019 1.00 90.81 119 LEU A CA 1
ATOM 956 C C . LEU A 1 119 ? -2.420 5.722 13.751 1.00 90.81 119 LEU A C 1
ATOM 958 O O . LEU A 1 119 ? -1.788 5.116 12.890 1.00 90.81 119 LEU A O 1
ATOM 962 N N . VAL A 1 120 ? -2.692 7.027 13.656 1.00 89.75 120 VAL A N 1
ATOM 963 C CA . VAL A 1 120 ? -2.221 7.867 12.546 1.00 89.75 120 VAL A CA 1
ATOM 964 C C . VAL A 1 120 ? -0.699 7.844 12.465 1.00 89.75 120 VAL A C 1
ATOM 966 O O . VAL A 1 120 ? -0.169 7.572 11.392 1.00 89.75 120 VAL A O 1
ATOM 969 N N . GLY A 1 121 ? 0.010 8.031 13.582 1.00 89.44 121 GLY A N 1
ATOM 970 C CA . GLY A 1 121 ? 1.475 7.993 13.591 1.00 89.44 121 GLY A CA 1
ATOM 971 C C . GLY A 1 121 ? 2.049 6.640 13.151 1.00 89.44 121 GLY A C 1
ATOM 972 O O . GLY A 1 121 ? 2.997 6.581 12.369 1.00 89.44 121 GLY A O 1
ATOM 973 N N . LEU A 1 122 ? 1.459 5.528 13.600 1.00 91.62 122 LEU A N 1
ATOM 974 C CA . LEU A 1 122 ? 1.845 4.187 13.144 1.00 91.62 122 LEU A CA 1
ATOM 975 C C . LEU A 1 122 ? 1.532 3.965 11.655 1.00 91.62 122 LEU A C 1
ATOM 977 O O . LEU A 1 122 ? 2.332 3.362 10.940 1.00 91.62 122 LEU A O 1
ATOM 981 N N . TYR A 1 123 ? 0.398 4.472 11.174 1.00 93.75 123 TYR A N 1
ATOM 982 C CA . TYR A 1 123 ? -0.003 4.359 9.773 1.00 93.75 123 TYR A CA 1
ATOM 983 C C . TYR A 1 123 ? 0.876 5.218 8.851 1.00 93.75 123 TYR A C 1
ATOM 985 O O . TYR A 1 123 ? 1.276 4.765 7.782 1.00 93.75 123 TYR A O 1
ATOM 993 N N . GLN A 1 124 ? 1.274 6.415 9.288 1.00 92.50 124 GLN A N 1
ATOM 994 C CA . GLN A 1 124 ? 2.262 7.245 8.593 1.00 92.50 124 GLN A CA 1
ATOM 995 C C . GLN A 1 124 ? 3.604 6.518 8.458 1.00 92.50 124 GLN A C 1
ATOM 997 O O . GLN A 1 124 ? 4.180 6.515 7.378 1.00 92.50 124 GLN A O 1
ATOM 1002 N N . ARG A 1 125 ? 4.073 5.802 9.492 1.00 93.56 125 ARG A N 1
ATOM 1003 C CA . ARG A 1 125 ? 5.299 4.981 9.385 1.00 93.56 125 ARG A CA 1
ATOM 1004 C C . ARG A 1 125 ? 5.188 3.870 8.339 1.00 93.56 125 ARG A C 1
ATOM 1006 O O . ARG A 1 125 ? 6.179 3.580 7.672 1.00 93.56 125 ARG A O 1
ATOM 1013 N N . LEU A 1 126 ? 4.013 3.248 8.186 1.00 93.94 126 LEU A N 1
ATOM 1014 C CA . LEU A 1 126 ? 3.776 2.316 7.078 1.00 93.94 126 LEU A CA 1
ATOM 1015 C C . LEU A 1 126 ? 3.940 3.042 5.739 1.00 93.94 126 LEU A C 1
ATOM 1017 O O . LEU A 1 126 ? 4.672 2.551 4.886 1.00 93.94 126 LEU A O 1
ATOM 1021 N N . ILE A 1 127 ? 3.279 4.191 5.568 1.00 94.50 127 ILE A N 1
ATOM 1022 C CA . ILE A 1 127 ? 3.343 4.983 4.333 1.00 94.50 127 ILE A CA 1
ATOM 1023 C C . ILE A 1 127 ? 4.796 5.345 3.999 1.00 94.50 127 ILE A C 1
ATOM 1025 O O . ILE A 1 127 ? 5.234 5.085 2.882 1.00 94.50 127 ILE A O 1
ATOM 1029 N N . GLU A 1 128 ? 5.570 5.845 4.966 1.00 95.19 128 GLU A N 1
ATOM 1030 C CA . GLU A 1 128 ? 6.997 6.142 4.772 1.00 95.19 128 GLU A CA 1
ATOM 1031 C C . GLU A 1 128 ? 7.799 4.904 4.362 1.00 95.19 128 GLU A C 1
ATOM 1033 O O . GLU A 1 128 ? 8.614 4.961 3.442 1.00 95.19 128 GLU A O 1
ATOM 1038 N N . SER A 1 129 ? 7.548 3.754 4.997 1.00 95.00 129 SER A N 1
ATOM 1039 C CA . SER A 1 129 ? 8.212 2.506 4.614 1.00 95.00 129 SER A CA 1
ATOM 1040 C C . SER A 1 129 ? 7.849 2.057 3.198 1.00 95.00 129 SER A C 1
ATOM 1042 O O . SER A 1 129 ? 8.686 1.425 2.552 1.00 95.00 129 SER A O 1
ATOM 1044 N N . LEU A 1 130 ? 6.623 2.313 2.733 1.00 94.62 130 LEU A N 1
ATOM 1045 C CA . LEU A 1 130 ? 6.205 2.000 1.368 1.00 94.62 130 LEU A CA 1
ATOM 1046 C C . LEU A 1 130 ? 6.846 2.960 0.365 1.00 94.62 130 LEU A C 1
ATOM 1048 O O . LEU A 1 130 ? 7.302 2.501 -0.677 1.00 94.62 130 LEU A O 1
ATOM 1052 N N . PHE A 1 131 ? 6.942 4.254 0.687 1.00 96.00 131 PHE A N 1
ATOM 1053 C CA . PHE A 1 131 ? 7.680 5.215 -0.133 1.00 96.00 131 PHE A CA 1
ATOM 1054 C C . PHE A 1 131 ? 9.135 4.793 -0.312 1.00 96.00 131 PHE A C 1
ATOM 1056 O O . PHE A 1 131 ? 9.575 4.658 -1.447 1.00 96.00 131 PHE A O 1
ATOM 1063 N N . LEU A 1 132 ? 9.838 4.490 0.784 1.00 96.12 132 LEU A N 1
ATOM 1064 C CA . LEU A 1 132 ? 11.229 4.037 0.726 1.00 96.12 132 LEU A CA 1
ATOM 1065 C C . LEU A 1 132 ? 11.380 2.756 -0.109 1.00 96.12 132 LEU A C 1
ATOM 1067 O O . LEU A 1 132 ? 12.329 2.603 -0.872 1.00 96.12 132 LEU A O 1
ATOM 1071 N N . GLU A 1 133 ? 10.438 1.816 0.016 1.00 94.56 133 GLU A N 1
ATOM 1072 C CA . GLU A 1 133 ? 10.438 0.610 -0.814 1.00 94.56 133 GLU A CA 1
ATOM 1073 C C . GLU A 1 133 ? 10.284 0.950 -2.301 1.00 94.56 133 GLU A C 1
ATOM 1075 O O . GLU A 1 133 ? 11.017 0.405 -3.124 1.00 94.56 133 GLU A O 1
ATOM 1080 N N . VAL A 1 134 ? 9.345 1.832 -2.653 1.00 95.81 134 VAL A N 1
ATOM 1081 C CA . VAL A 1 134 ? 9.112 2.239 -4.044 1.00 95.81 134 VAL A CA 1
ATOM 1082 C C . VAL A 1 134 ? 10.307 3.008 -4.599 1.00 95.81 134 VAL A C 1
ATOM 1084 O O . VAL A 1 134 ? 10.734 2.693 -5.704 1.00 95.81 134 VAL A O 1
ATOM 1087 N N . GLU A 1 135 ? 10.896 3.924 -3.832 1.00 96.25 135 GLU A N 1
ATOM 1088 C CA . GLU A 1 135 ? 12.111 4.673 -4.191 1.00 96.25 135 GLU A CA 1
ATOM 1089 C C . GLU A 1 135 ? 13.267 3.728 -4.539 1.00 96.25 135 GLU A C 1
ATOM 1091 O O . GLU A 1 135 ? 13.785 3.777 -5.653 1.00 96.25 135 GLU A O 1
ATOM 1096 N N . ASN A 1 136 ? 13.564 2.758 -3.669 1.00 96.25 136 ASN A N 1
ATOM 1097 C CA . ASN A 1 136 ? 14.574 1.732 -3.953 1.00 96.25 136 ASN A CA 1
ATOM 1098 C C . ASN A 1 136 ? 14.242 0.929 -5.226 1.00 96.25 136 ASN A C 1
ATOM 1100 O O . ASN A 1 136 ? 15.123 0.520 -5.981 1.00 96.25 136 ASN A O 1
ATOM 1104 N N . LYS A 1 137 ? 12.954 0.676 -5.500 1.00 95.75 137 LYS A N 1
ATOM 1105 C CA . LYS A 1 137 ? 12.545 -0.007 -6.737 1.00 95.75 137 LYS A CA 1
ATOM 1106 C C . LYS A 1 137 ? 12.679 0.870 -7.980 1.00 95.75 137 LYS A C 1
ATOM 1108 O O . LYS A 1 137 ? 12.818 0.301 -9.063 1.00 95.75 137 LYS A O 1
ATOM 1113 N N . VAL A 1 138 ? 12.593 2.194 -7.857 1.00 95.44 138 VAL A N 1
ATOM 1114 C CA . VAL A 1 138 ? 12.830 3.135 -8.961 1.00 95.44 138 VAL A CA 1
ATOM 1115 C C . VAL A 1 138 ? 14.312 3.128 -9.325 1.00 95.44 138 VAL A C 1
ATOM 1117 O O . VAL A 1 138 ? 14.639 3.042 -10.506 1.00 95.44 138 VAL A O 1
ATOM 1120 N N . GLU A 1 139 ? 15.202 3.085 -8.334 1.00 93.12 139 GLU A N 1
ATOM 1121 C CA . GLU A 1 139 ? 16.644 2.909 -8.560 1.00 93.12 139 GLU A CA 1
ATOM 1122 C C . GLU A 1 139 ? 16.944 1.585 -9.284 1.00 93.12 139 GLU A C 1
ATOM 1124 O O . GLU A 1 139 ? 17.548 1.587 -10.357 1.00 93.12 139 GLU A O 1
ATOM 1129 N N . GLU A 1 140 ? 16.403 0.458 -8.798 1.00 92.75 140 GLU A N 1
ATOM 1130 C CA . GLU A 1 140 ? 16.540 -0.849 -9.471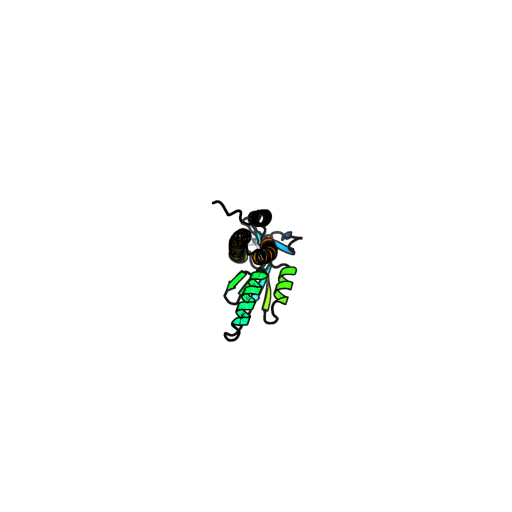 1.00 92.75 140 GLU A CA 1
ATOM 1131 C C . GLU A 1 140 ? 15.980 -0.854 -10.909 1.00 92.75 140 GLU A C 1
ATOM 1133 O O . GLU A 1 140 ? 16.395 -1.659 -11.749 1.00 92.75 140 GLU A O 1
ATOM 1138 N N . LEU A 1 141 ? 14.971 -0.025 -11.194 1.00 93.31 141 LEU A N 1
ATOM 1139 C CA . LEU A 1 141 ? 14.397 0.116 -12.531 1.00 93.31 141 LEU A CA 1
ATOM 1140 C C . LEU A 1 141 ? 15.340 0.894 -13.457 1.00 93.31 141 LEU A C 1
ATOM 1142 O O . LEU A 1 141 ? 15.496 0.499 -14.613 1.00 93.31 141 LEU A O 1
ATOM 1146 N N . ALA A 1 142 ? 15.968 1.958 -12.952 1.00 90.62 142 ALA A N 1
ATOM 1147 C CA . ALA A 1 142 ? 16.961 2.735 -13.685 1.00 90.62 142 ALA A CA 1
ATOM 1148 C C . ALA A 1 142 ? 18.178 1.875 -14.054 1.00 90.62 142 ALA A C 1
ATOM 1150 O O . ALA A 1 142 ? 18.589 1.858 -15.214 1.00 90.62 142 ALA A O 1
ATOM 1151 N N . GLU A 1 143 ? 18.694 1.088 -13.105 1.00 89.56 143 GLU A N 1
ATOM 1152 C CA . GLU A 1 143 ? 19.774 0.126 -13.356 1.00 89.56 143 GLU A CA 1
ATOM 1153 C C . GLU A 1 143 ? 19.384 -0.893 -14.434 1.00 89.56 143 GLU A C 1
ATOM 1155 O O . GLU A 1 143 ? 20.138 -1.142 -15.373 1.00 89.56 143 GLU A O 1
ATOM 1160 N N . ALA A 1 144 ? 18.166 -1.439 -14.349 1.00 89.50 144 ALA A N 1
ATOM 1161 C CA . ALA A 1 144 ? 17.674 -2.396 -15.334 1.00 89.50 144 ALA A CA 1
ATOM 1162 C C . ALA A 1 144 ? 17.488 -1.791 -16.738 1.00 89.50 144 ALA A C 1
ATOM 1164 O O . ALA A 1 144 ? 17.570 -2.531 -17.713 1.00 89.50 144 ALA A O 1
ATOM 1165 N N . LYS A 1 145 ? 17.212 -0.483 -16.856 1.00 88.25 145 LYS A N 1
ATOM 1166 C CA . LYS A 1 145 ? 17.153 0.223 -18.150 1.00 88.25 145 LYS A CA 1
ATOM 1167 C C . LYS A 1 145 ? 18.549 0.449 -18.732 1.00 88.25 145 LYS A C 1
ATOM 1169 O O . LYS A 1 145 ? 18.722 0.384 -19.948 1.00 88.25 145 LYS A O 1
ATOM 1174 N N . ALA A 1 146 ? 19.520 0.754 -17.873 1.00 86.44 146 ALA A N 1
ATOM 1175 C CA . ALA A 1 146 ? 20.901 0.985 -18.279 1.00 86.44 146 ALA A CA 1
ATOM 1176 C C . ALA A 1 146 ? 21.567 -0.295 -18.816 1.00 86.44 146 ALA A C 1
ATOM 1178 O O . ALA A 1 146 ? 22.410 -0.213 -19.706 1.00 86.44 146 ALA A O 1
ATOM 1179 N N . ASP A 1 147 ? 21.154 -1.464 -18.320 1.00 85.31 147 ASP A N 1
ATOM 1180 C CA . ASP A 1 147 ? 21.584 -2.776 -18.806 1.00 85.31 147 ASP A CA 1
ATOM 1181 C C . ASP A 1 147 ? 20.966 -3.107 -20.183 1.00 85.31 147 ASP A C 1
ATOM 1183 O O . ASP A 1 147 ? 19.805 -3.520 -20.296 1.00 85.31 147 ASP A O 1
ATOM 1187 N N . SER A 1 148 ? 21.755 -2.923 -21.249 1.00 68.81 148 SER A N 1
ATOM 1188 C CA . SER A 1 148 ? 21.334 -3.111 -22.646 1.00 68.81 148 SER A CA 1
ATOM 1189 C C . SER A 1 148 ? 20.858 -4.527 -22.962 1.00 68.81 148 SER A C 1
ATOM 1191 O O . SER A 1 148 ? 20.025 -4.708 -23.853 1.00 68.81 148 SER A O 1
ATOM 1193 N N . ASP A 1 149 ? 21.341 -5.522 -22.220 1.00 78.44 149 ASP A N 1
ATOM 1194 C CA . ASP A 1 149 ? 21.100 -6.936 -22.506 1.00 78.44 149 ASP A CA 1
ATOM 1195 C C . ASP A 1 149 ? 19.834 -7.458 -21.803 1.00 78.44 149 ASP A C 1
ATOM 1197 O O . ASP A 1 149 ? 19.360 -8.568 -22.065 1.00 78.44 149 ASP A O 1
ATOM 1201 N N . ASN A 1 150 ? 19.228 -6.642 -20.931 1.00 78.12 150 ASN A N 1
ATOM 1202 C CA . ASN A 1 150 ? 18.146 -7.044 -20.036 1.00 78.12 150 ASN A CA 1
ATOM 1203 C C . ASN A 1 150 ? 16.795 -6.373 -20.342 1.00 78.12 150 ASN A C 1
ATOM 1205 O O . ASN A 1 150 ? 15.973 -6.143 -19.447 1.00 78.12 150 ASN A O 1
ATOM 1209 N N . THR A 1 151 ? 16.494 -6.115 -21.618 1.00 81.94 151 THR A N 1
ATOM 1210 C CA . THR A 1 151 ? 15.250 -5.441 -22.045 1.00 81.94 151 THR A CA 1
ATOM 1211 C C . THR A 1 151 ? 13.990 -6.117 -21.486 1.00 81.94 151 THR A C 1
ATOM 1213 O O . THR A 1 151 ? 13.065 -5.457 -21.011 1.00 81.94 151 THR A O 1
ATOM 1216 N N . ARG A 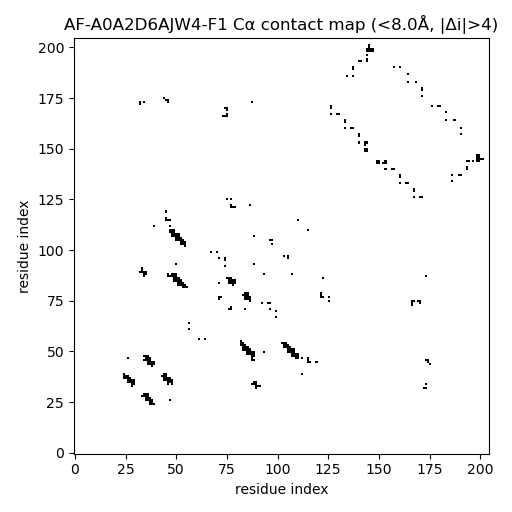1 152 ? 13.954 -7.459 -21.468 1.00 86.06 152 ARG A N 1
ATOM 1217 C CA . ARG A 1 152 ? 12.820 -8.224 -20.918 1.00 86.06 152 ARG A CA 1
ATOM 1218 C C . ARG A 1 152 ? 12.672 -8.033 -19.405 1.00 86.06 152 ARG A C 1
ATOM 1220 O O . ARG A 1 152 ? 11.546 -7.961 -18.902 1.00 86.06 152 ARG A O 1
ATOM 1227 N N . GLY A 1 153 ? 13.787 -7.997 -18.675 1.00 87.31 153 GLY A N 1
ATOM 1228 C CA . GLY A 1 153 ? 13.797 -7.747 -17.236 1.00 87.31 153 GLY A CA 1
ATOM 1229 C C . GLY A 1 153 ? 13.302 -6.342 -16.917 1.00 87.31 153 GLY A C 1
ATOM 1230 O O . GLY A 1 153 ? 12.454 -6.190 -16.033 1.00 87.31 153 GLY A O 1
ATOM 1231 N N . TYR A 1 154 ? 13.750 -5.354 -17.694 1.00 91.19 154 TYR A N 1
ATOM 1232 C CA . TYR A 1 154 ? 13.289 -3.973 -17.616 1.00 91.19 154 TYR A CA 1
ATOM 1233 C C . TYR A 1 154 ? 11.769 -3.857 -17.797 1.00 91.19 154 TYR A C 1
ATOM 1235 O O . TYR A 1 154 ? 11.087 -3.416 -16.874 1.00 91.19 154 TYR A O 1
ATOM 1243 N N . THR A 1 155 ? 11.199 -4.342 -18.909 1.00 91.19 155 THR A N 1
ATOM 1244 C CA . THR A 1 155 ? 9.751 -4.212 -19.182 1.00 91.19 155 THR A CA 1
ATOM 1245 C C . THR A 1 155 ? 8.893 -4.803 -18.059 1.00 91.19 155 THR A C 1
ATOM 1247 O O . THR A 1 155 ? 7.872 -4.235 -17.663 1.00 91.19 155 THR A O 1
ATOM 1250 N N . LYS A 1 156 ? 9.314 -5.942 -17.491 1.00 93.06 156 LYS A N 1
ATOM 1251 C CA . LYS A 1 156 ? 8.615 -6.563 -16.358 1.00 93.06 156 LYS A CA 1
ATOM 1252 C C . LYS A 1 156 ? 8.688 -5.696 -15.099 1.00 93.06 156 LYS A C 1
ATOM 1254 O O . LYS A 1 156 ? 7.690 -5.586 -14.386 1.00 93.06 156 LYS A O 1
ATOM 1259 N N . ARG A 1 157 ? 9.856 -5.119 -14.796 1.00 94.00 157 ARG A N 1
ATOM 1260 C CA . ARG A 1 157 ? 10.041 -4.218 -13.648 1.00 94.00 157 ARG A CA 1
ATOM 1261 C C . ARG A 1 157 ? 9.232 -2.936 -13.826 1.00 94.00 157 ARG A C 1
ATOM 1263 O O . ARG A 1 157 ? 8.556 -2.557 -12.877 1.00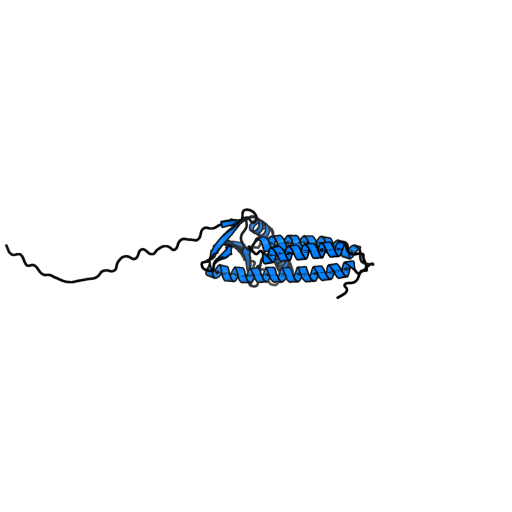 94.00 157 ARG A O 1
ATOM 1270 N N . TYR A 1 158 ? 9.220 -2.368 -15.030 1.00 94.50 158 TYR A N 1
ATOM 1271 C CA . TYR A 1 158 ? 8.461 -1.172 -15.388 1.00 94.50 158 TYR A CA 1
ATOM 1272 C C . TYR A 1 158 ? 6.957 -1.358 -15.160 1.00 94.50 158 TYR A C 1
ATOM 1274 O O . TYR A 1 158 ? 6.352 -0.626 -14.383 1.00 94.50 158 TYR A O 1
ATOM 1282 N N . LYS A 1 159 ? 6.355 -2.422 -15.714 1.00 94.88 159 LYS A N 1
ATOM 1283 C CA . LYS A 1 159 ? 4.934 -2.727 -15.462 1.00 94.88 159 LYS A CA 1
ATOM 1284 C C . LYS A 1 159 ? 4.639 -2.861 -13.966 1.00 94.88 159 LYS A C 1
ATOM 1286 O O . LYS A 1 159 ? 3.662 -2.318 -13.460 1.00 94.88 159 LYS A O 1
ATOM 1291 N N . LYS A 1 160 ? 5.501 -3.581 -13.246 1.00 94.88 160 LYS A N 1
ATOM 1292 C CA . LYS A 1 160 ? 5.330 -3.802 -11.808 1.00 94.88 160 LYS A CA 1
ATOM 1293 C C . LYS A 1 160 ? 5.568 -2.526 -10.989 1.00 94.88 160 LYS A C 1
ATOM 1295 O O . LYS A 1 160 ? 5.184 -2.485 -9.824 1.00 94.88 160 LYS A O 1
ATOM 1300 N N . MET A 1 161 ? 6.254 -1.523 -11.532 1.00 96.25 161 MET A N 1
ATOM 1301 C CA . MET A 1 161 ? 6.444 -0.233 -10.872 1.00 96.25 161 MET A CA 1
ATOM 1302 C C . MET A 1 161 ? 5.126 0.534 -10.814 1.00 96.25 161 MET A C 1
ATOM 1304 O O . MET A 1 161 ? 4.714 0.943 -9.734 1.00 96.25 161 MET A O 1
ATOM 1308 N N . TRP A 1 162 ? 4.410 0.613 -11.935 1.00 95.69 162 TRP A N 1
ATOM 1309 C CA . TRP A 1 162 ? 3.088 1.239 -11.984 1.00 95.69 162 TRP A CA 1
ATOM 1310 C C . TRP A 1 162 ? 2.080 0.570 -11.048 1.00 95.69 162 TRP A C 1
ATOM 1312 O O . TRP A 1 162 ? 1.401 1.262 -10.297 1.00 95.69 162 TRP A O 1
ATOM 1322 N N . GLU A 1 163 ? 2.070 -0.768 -10.986 1.00 93.81 163 GLU A N 1
ATOM 1323 C CA . GLU A 1 163 ? 1.247 -1.500 -10.008 1.00 93.81 163 GLU A CA 1
ATOM 1324 C C . GLU A 1 163 ? 1.546 -1.062 -8.559 1.00 93.81 163 GLU A C 1
ATOM 1326 O O . GLU A 1 163 ? 0.629 -0.888 -7.761 1.00 93.81 163 GLU A O 1
ATOM 1331 N N . ARG A 1 164 ? 2.822 -0.835 -8.211 1.00 94.12 164 ARG A N 1
ATOM 1332 C CA . ARG A 1 164 ? 3.209 -0.370 -6.867 1.00 94.12 164 ARG A CA 1
ATOM 1333 C C . ARG A 1 164 ? 2.828 1.080 -6.607 1.00 94.12 164 ARG A C 1
ATOM 1335 O O . ARG A 1 164 ? 2.435 1.395 -5.488 1.00 94.12 164 ARG A O 1
ATOM 1342 N N . LEU A 1 165 ? 2.966 1.952 -7.603 1.00 95.00 165 LEU A N 1
ATOM 1343 C CA . LEU A 1 165 ? 2.552 3.350 -7.491 1.00 95.00 165 LEU A CA 1
ATOM 1344 C C . LEU A 1 165 ? 1.040 3.452 -7.281 1.00 95.00 165 LEU A C 1
ATOM 1346 O O . LEU A 1 165 ? 0.595 4.239 -6.449 1.00 95.00 165 LEU A O 1
ATOM 1350 N N . ASP A 1 166 ? 0.254 2.621 -7.963 1.00 92.56 166 ASP A N 1
ATOM 1351 C CA . ASP A 1 166 ? -1.196 2.573 -7.778 1.00 92.56 166 ASP A CA 1
ATOM 1352 C C . ASP A 1 166 ? -1.594 2.027 -6.401 1.00 92.56 166 ASP A C 1
ATOM 1354 O O . ASP A 1 166 ? -2.452 2.619 -5.734 1.00 92.56 166 ASP A O 1
ATOM 1358 N N . ASP A 1 167 ? -0.925 0.968 -5.929 1.00 89.75 167 ASP A N 1
ATOM 1359 C CA . ASP A 1 167 ? -1.091 0.467 -4.560 1.00 89.75 167 ASP A CA 1
ATOM 1360 C C . ASP A 1 167 ? -0.767 1.588 -3.543 1.00 89.75 167 ASP A C 1
ATOM 1362 O O . ASP A 1 167 ? -1.587 1.897 -2.673 1.00 89.75 167 ASP A O 1
ATOM 1366 N N . LEU A 1 168 ? 0.370 2.283 -3.692 1.00 92.56 168 LEU A N 1
ATOM 1367 C CA . LEU A 1 168 ? 0.784 3.385 -2.811 1.00 92.56 168 LEU A CA 1
ATOM 1368 C C . LEU A 1 168 ? -0.208 4.558 -2.825 1.00 92.56 168 LEU A C 1
ATOM 1370 O O . LEU A 1 168 ? -0.580 5.055 -1.760 1.00 92.56 168 LEU A O 1
ATOM 1374 N N . LYS A 1 169 ? -0.701 4.968 -4.002 1.00 91.50 169 LYS A N 1
ATOM 1375 C CA . LYS A 1 169 ? -1.758 5.988 -4.134 1.00 91.50 169 LYS A CA 1
ATOM 1376 C C . LYS A 1 169 ? -3.008 5.601 -3.358 1.00 91.50 169 LYS A C 1
ATOM 1378 O O . LYS A 1 169 ? -3.609 6.452 -2.705 1.00 91.50 169 LYS A O 1
ATOM 1383 N N . SER A 1 170 ? -3.418 4.335 -3.435 1.00 87.12 170 SER A N 1
ATOM 1384 C CA . SER A 1 170 ? -4.584 3.842 -2.702 1.00 87.12 170 SER A CA 1
ATOM 1385 C C . SER A 1 170 ? -4.392 3.969 -1.187 1.00 87.12 170 SER A C 1
ATOM 1387 O O . SER A 1 170 ? -5.301 4.417 -0.486 1.00 87.12 170 SER A O 1
ATOM 1389 N N . VAL A 1 171 ? -3.200 3.642 -0.677 1.00 89.88 171 VAL A N 1
ATOM 1390 C CA . VAL A 1 171 ? -2.879 3.781 0.753 1.00 89.88 171 VAL A CA 1
ATOM 1391 C C . VAL A 1 171 ? -2.845 5.251 1.175 1.00 89.88 171 VAL A C 1
ATOM 1393 O O . VAL A 1 171 ? -3.482 5.614 2.164 1.00 89.88 171 VAL A O 1
ATOM 1396 N N . VAL A 1 172 ? -2.161 6.107 0.410 1.00 89.81 172 VAL A N 1
ATOM 1397 C CA . VAL A 1 172 ? -1.988 7.537 0.716 1.00 89.81 172 VAL A CA 1
ATOM 1398 C C . VAL A 1 172 ? -3.312 8.294 0.717 1.00 89.81 172 VAL A C 1
ATOM 1400 O O . VAL A 1 172 ? -3.505 9.146 1.575 1.00 89.81 172 VAL A O 1
ATOM 1403 N N . LYS A 1 173 ? -4.280 7.936 -0.138 1.00 84.94 173 LYS A N 1
ATOM 1404 C CA . LYS A 1 173 ? -5.644 8.509 -0.094 1.00 84.94 173 LYS A CA 1
ATOM 1405 C C . LYS A 1 173 ? -6.329 8.358 1.266 1.00 84.94 173 LYS A C 1
ATOM 1407 O O . LYS A 1 173 ? -7.295 9.060 1.545 1.00 84.94 173 LYS A O 1
ATOM 1412 N N . SER A 1 174 ? -5.844 7.444 2.106 1.00 82.00 174 SER A N 1
ATOM 1413 C CA . SER A 1 174 ? -6.385 7.228 3.443 1.00 82.00 174 SER A CA 1
ATOM 1414 C C . SER A 1 174 ? -5.916 8.242 4.488 1.00 82.00 174 SER A C 1
ATOM 1416 O O . SER A 1 174 ? -6.449 8.256 5.598 1.00 82.00 174 SER A O 1
ATOM 1418 N N . VAL A 1 175 ? -4.946 9.093 4.140 1.00 81.94 175 VAL A N 1
ATOM 1419 C CA . VAL A 1 175 ? -4.412 10.160 4.990 1.00 81.94 175 VAL A CA 1
ATOM 1420 C C . VAL A 1 175 ? -4.269 11.438 4.153 1.00 81.94 175 VAL A C 1
ATOM 1422 O O . VAL A 1 175 ? -3.433 11.476 3.251 1.00 81.94 175 VAL A O 1
ATOM 1425 N N . PRO A 1 176 ? -5.040 12.504 4.429 1.00 74.19 176 PRO A N 1
ATOM 1426 C CA . PRO A 1 176 ? -4.952 13.743 3.666 1.00 74.19 176 PRO A CA 1
ATOM 1427 C C . PRO A 1 176 ? -3.594 14.414 3.913 1.00 74.19 176 PRO A C 1
ATOM 1429 O O . PRO A 1 176 ? -3.326 14.918 5.000 1.00 74.19 176 PRO A O 1
ATOM 1432 N N . SER A 1 177 ? -2.718 14.381 2.907 1.00 84.75 177 SER A N 1
ATOM 1433 C CA . SER A 1 177 ? -1.383 14.983 2.949 1.00 84.75 177 SER A CA 1
ATOM 1434 C C . SER A 1 177 ? -0.952 15.426 1.552 1.00 84.75 177 SER A C 1
ATOM 1436 O O . SER A 1 177 ? -0.721 14.604 0.656 1.00 84.75 177 SER A O 1
ATOM 1438 N N . ASP A 1 178 ? -0.803 16.738 1.373 1.00 86.12 178 ASP A N 1
ATOM 1439 C CA . ASP A 1 178 ? -0.302 17.318 0.123 1.00 86.12 178 ASP A CA 1
ATOM 1440 C C . ASP A 1 178 ? 1.135 16.873 -0.159 1.00 86.12 178 ASP A C 1
ATOM 1442 O O . ASP A 1 178 ? 1.478 16.591 -1.306 1.00 86.12 178 ASP A O 1
ATOM 1446 N N . SER A 1 179 ? 1.949 16.718 0.891 1.00 90.69 179 SER A N 1
ATOM 1447 C CA . SER A 1 179 ? 3.327 16.225 0.791 1.00 90.69 179 SER A CA 1
ATOM 1448 C C . SER A 1 179 ? 3.384 14.826 0.167 1.00 90.69 179 SER A C 1
ATOM 1450 O O . SER A 1 179 ? 4.130 14.598 -0.785 1.00 90.69 179 SER A O 1
ATOM 1452 N N . TYR A 1 180 ? 2.530 13.898 0.613 1.00 92.62 180 TYR A N 1
ATOM 1453 C CA . TYR A 1 180 ? 2.471 12.555 0.021 1.00 92.62 180 TYR A CA 1
ATOM 1454 C C . TYR A 1 180 ? 1.973 12.575 -1.418 1.00 92.62 180 TYR A C 1
ATOM 1456 O O . TYR A 1 180 ? 2.499 11.856 -2.267 1.00 92.62 180 TYR A O 1
ATOM 1464 N N . THR A 1 181 ? 1.000 13.434 -1.712 1.00 90.56 181 THR A N 1
ATOM 1465 C CA . THR A 1 181 ? 0.481 13.597 -3.072 1.00 90.56 181 THR A CA 1
ATOM 1466 C C . THR A 1 181 ? 1.559 14.132 -4.019 1.00 90.56 181 THR A C 1
ATOM 1468 O O . THR A 1 181 ? 1.689 13.648 -5.141 1.00 90.56 181 THR A O 1
ATOM 1471 N N . GLN A 1 182 ? 2.363 15.099 -3.574 1.00 93.62 182 GLN A N 1
ATOM 1472 C CA . GLN A 1 182 ? 3.491 15.631 -4.342 1.00 93.62 182 GLN A CA 1
ATOM 1473 C C . GLN A 1 182 ? 4.596 14.588 -4.526 1.00 93.62 182 GLN A C 1
ATOM 1475 O O . GLN A 1 182 ? 5.080 14.415 -5.642 1.00 93.62 182 GLN A O 1
ATOM 1480 N N . ARG A 1 183 ? 4.952 13.843 -3.472 1.00 95.62 183 ARG A N 1
ATOM 1481 C CA . ARG A 1 183 ? 5.982 12.795 -3.542 1.00 95.62 183 ARG A CA 1
ATOM 1482 C C . ARG A 1 183 ? 5.610 11.679 -4.520 1.00 95.62 183 ARG A C 1
ATOM 1484 O O . ARG A 1 183 ? 6.469 11.234 -5.268 1.00 95.62 183 ARG A O 1
ATOM 1491 N N . ILE A 1 184 ? 4.336 11.277 -4.582 1.00 95.06 184 ILE A N 1
ATOM 1492 C CA . ILE A 1 184 ? 3.859 10.327 -5.603 1.00 95.06 184 ILE A CA 1
ATOM 1493 C C . ILE A 1 184 ? 4.079 10.884 -7.010 1.00 95.06 184 ILE A C 1
ATOM 1495 O O . ILE A 1 184 ? 4.643 10.182 -7.840 1.00 95.06 184 ILE A O 1
ATOM 1499 N N . LYS A 1 185 ? 3.687 12.138 -7.272 1.00 94.69 185 L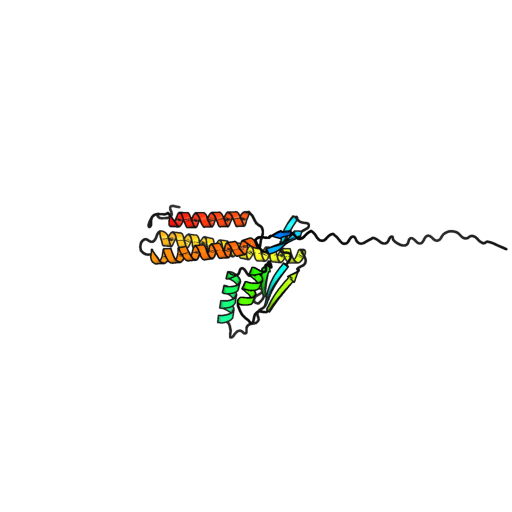YS A N 1
ATOM 1500 C CA . LYS A 1 185 ? 3.871 12.755 -8.596 1.00 94.69 185 LYS A CA 1
ATOM 1501 C C . LYS A 1 185 ? 5.339 12.797 -9.013 1.00 94.69 185 LYS A C 1
ATOM 1503 O O . LYS A 1 185 ? 5.646 12.540 -10.168 1.00 94.69 185 LYS A O 1
ATOM 1508 N N . LEU A 1 186 ? 6.244 13.095 -8.078 1.00 95.25 186 LEU A N 1
ATOM 1509 C CA . LEU A 1 186 ? 7.683 13.060 -8.346 1.00 95.25 186 LEU A CA 1
ATOM 1510 C C . LEU A 1 186 ? 8.148 11.652 -8.735 1.00 95.25 186 LEU A C 1
ATOM 1512 O O . LEU A 1 186 ? 8.889 11.510 -9.699 1.00 95.25 186 LEU A O 1
ATOM 1516 N N . LEU A 1 187 ? 7.675 10.613 -8.042 1.00 96.44 187 LEU A N 1
ATOM 1517 C CA . LEU A 1 187 ? 8.004 9.229 -8.394 1.00 96.44 187 LEU A CA 1
ATOM 1518 C C . LEU A 1 187 ? 7.455 8.823 -9.765 1.00 96.44 187 LEU A C 1
ATOM 1520 O O . LEU A 1 187 ? 8.147 8.132 -10.505 1.00 96.44 187 LEU A O 1
ATOM 1524 N N . GLU A 1 188 ? 6.240 9.248 -10.114 1.00 97.00 188 GLU A N 1
ATOM 1525 C CA . GLU A 1 188 ? 5.668 9.012 -11.447 1.00 97.00 188 GLU A CA 1
ATOM 1526 C C . GLU A 1 188 ? 6.536 9.642 -12.540 1.00 97.00 188 GLU A C 1
ATOM 1528 O O . GLU A 1 188 ? 6.930 8.945 -13.473 1.00 97.00 188 GLU A O 1
ATOM 1533 N N . LEU A 1 189 ? 6.917 10.912 -12.367 1.00 95.00 189 LEU A N 1
ATOM 1534 C CA . LEU A 1 189 ? 7.807 11.617 -13.294 1.00 95.00 189 LEU A CA 1
ATOM 1535 C C . LEU A 1 189 ? 9.160 10.910 -13.429 1.00 95.00 189 LEU A C 1
ATOM 1537 O O . LEU A 1 189 ? 9.623 10.681 -14.540 1.00 95.00 189 LEU A O 1
ATOM 1541 N N . MET A 1 190 ? 9.772 10.487 -12.318 1.00 94.56 190 MET A N 1
ATOM 1542 C CA . MET A 1 190 ? 11.037 9.743 -12.357 1.00 94.56 190 MET A CA 1
ATOM 1543 C C . MET A 1 190 ? 10.919 8.434 -13.150 1.00 94.56 190 MET A C 1
ATOM 1545 O O . MET A 1 190 ? 11.845 8.058 -13.868 1.00 94.56 190 MET A O 1
ATOM 1549 N N . VAL A 1 191 ? 9.798 7.718 -13.025 1.00 9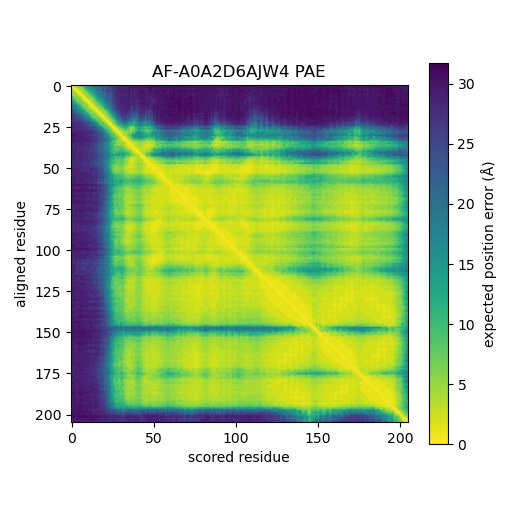5.38 191 VAL A N 1
ATOM 1550 C CA . VAL A 1 191 ? 9.563 6.462 -13.755 1.00 95.38 191 VAL A CA 1
ATOM 1551 C C . VAL A 1 191 ? 9.382 6.708 -15.252 1.00 95.38 191 VAL A C 1
ATOM 1553 O O . VAL A 1 191 ? 9.913 5.935 -16.051 1.00 95.38 191 VAL A O 1
ATOM 1556 N N . GLU A 1 192 ? 8.668 7.767 -15.630 1.00 93.94 192 GLU A N 1
ATOM 1557 C CA . GLU A 1 192 ? 8.517 8.196 -17.026 1.00 93.94 192 GLU A CA 1
ATOM 1558 C C . GLU A 1 192 ? 9.869 8.599 -17.628 1.00 93.94 192 GLU A C 1
ATOM 1560 O O . GLU A 1 192 ? 10.270 8.052 -18.656 1.00 93.94 192 GLU A O 1
ATOM 1565 N N . GLU A 1 193 ? 10.636 9.441 -16.931 1.00 92.88 193 GLU A N 1
ATOM 1566 C CA . GLU A 1 193 ? 11.976 9.857 -17.357 1.00 92.88 193 GLU A CA 1
ATOM 1567 C C . GLU A 1 193 ? 12.924 8.667 -17.563 1.00 92.88 193 GLU A C 1
ATOM 1569 O O . GLU A 1 193 ? 13.741 8.674 -18.483 1.00 92.88 193 GLU A O 1
ATOM 1574 N N . ILE A 1 194 ? 12.846 7.627 -16.723 1.00 91.00 194 ILE A N 1
ATOM 1575 C CA . ILE A 1 194 ? 13.652 6.410 -16.902 1.00 91.00 194 ILE A CA 1
ATOM 1576 C C . ILE A 1 194 ? 13.271 5.675 -18.192 1.00 91.00 194 ILE A C 1
ATOM 1578 O O . ILE A 1 194 ? 14.150 5.116 -18.851 1.00 91.00 194 ILE A O 1
ATOM 1582 N N . ASP A 1 195 ? 11.991 5.633 -18.564 1.00 89.31 195 ASP A N 1
ATOM 1583 C CA . ASP A 1 195 ? 11.575 4.950 -19.791 1.00 89.31 195 ASP A CA 1
ATOM 1584 C C . ASP A 1 195 ? 11.980 5.707 -21.057 1.00 89.31 195 ASP A C 1
ATOM 1586 O O . ASP A 1 195 ? 12.412 5.087 -22.033 1.00 89.31 195 ASP A O 1
ATOM 1590 N N . GLU A 1 196 ? 11.944 7.037 -21.014 1.00 87.81 196 GLU A N 1
ATOM 1591 C CA . GLU A 1 196 ? 12.367 7.889 -22.128 1.00 87.81 196 GLU A CA 1
ATOM 1592 C C . GLU A 1 196 ? 13.884 7.853 -22.385 1.00 87.81 196 GLU A C 1
ATOM 1594 O O . GLU A 1 196 ? 14.334 8.134 -23.500 1.00 87.81 196 GLU A O 1
ATOM 1599 N N . ARG A 1 197 ? 14.700 7.474 -21.389 1.00 83.38 197 ARG A N 1
ATOM 1600 C CA . ARG A 1 197 ? 16.160 7.370 -21.549 1.00 83.38 197 ARG A CA 1
ATOM 1601 C C . ARG A 1 197 ? 16.549 6.306 -22.574 1.00 83.38 197 ARG A C 1
ATOM 1603 O O . ARG A 1 197 ? 16.046 5.179 -22.576 1.00 83.38 197 ARG A O 1
ATOM 1610 N N . ALA A 1 198 ? 17.539 6.643 -23.402 1.00 71.38 198 ALA A N 1
ATOM 1611 C CA . ALA A 1 198 ? 18.178 5.676 -24.283 1.00 71.38 198 ALA A CA 1
ATOM 1612 C C . ALA A 1 198 ? 18.850 4.559 -23.451 1.00 71.38 198 ALA A C 1
ATOM 1614 O O . ALA A 1 198 ? 19.531 4.867 -22.466 1.00 71.38 198 ALA A O 1
ATOM 1615 N N . PRO A 1 199 ? 18.700 3.276 -23.830 1.00 66.88 199 PRO A N 1
ATOM 1616 C CA . PRO A 1 199 ? 19.410 2.178 -23.174 1.00 66.88 199 PRO A CA 1
ATOM 1617 C C . PRO A 1 199 ? 20.925 2.432 -23.168 1.00 66.88 199 PRO A C 1
ATOM 1619 O O . PRO A 1 199 ? 21.483 2.853 -24.181 1.00 66.88 199 PRO A O 1
ATOM 1622 N N . GLY A 1 200 ? 21.591 2.194 -22.036 1.00 59.12 200 GLY A N 1
ATOM 1623 C CA . GLY A 1 200 ? 23.038 2.405 -21.885 1.00 59.12 200 GLY A CA 1
ATOM 1624 C C . GLY A 1 200 ? 23.486 3.838 -21.557 1.00 59.12 200 GLY A C 1
ATOM 1625 O O . GLY A 1 200 ? 24.674 4.055 -21.318 1.00 59.12 200 GLY A O 1
ATOM 1626 N N . ALA A 1 201 ? 22.577 4.818 -21.480 1.00 61.03 201 ALA A N 1
ATOM 1627 C CA . ALA A 1 201 ? 22.885 6.120 -20.887 1.00 61.03 201 ALA A CA 1
ATOM 1628 C C . ALA A 1 201 ? 22.961 5.966 -19.356 1.00 61.03 201 ALA A C 1
ATOM 1630 O O . ALA A 1 201 ? 21.942 5.968 -18.665 1.00 61.03 201 ALA A O 1
ATOM 1631 N N . GLY A 1 202 ? 24.168 5.741 -18.830 1.00 51.72 202 GLY A N 1
ATOM 1632 C CA . GLY A 1 202 ? 24.402 5.575 -17.395 1.00 51.72 202 GLY A CA 1
ATOM 1633 C C . GLY A 1 202 ? 23.944 6.781 -16.564 1.00 51.72 202 GLY A C 1
ATOM 1634 O O . GLY A 1 202 ? 23.867 7.909 -17.053 1.00 51.72 202 GLY A O 1
ATOM 1635 N N . VAL A 1 203 ? 23.660 6.536 -15.283 1.00 50.00 203 VAL A N 1
ATOM 1636 C CA . VAL A 1 203 ? 23.393 7.589 -14.296 1.00 50.00 203 VAL A CA 1
ATOM 1637 C C . VAL A 1 203 ? 24.710 8.323 -14.029 1.00 50.00 203 VAL A C 1
ATOM 1639 O O . VAL A 1 203 ? 25.589 7.789 -13.357 1.00 50.00 203 VAL A O 1
ATOM 1642 N N . SER A 1 204 ? 24.886 9.521 -14.593 1.00 38.34 204 SER A N 1
ATOM 1643 C CA . SER A 1 204 ? 25.954 10.421 -14.143 1.00 38.34 204 SER A CA 1
ATOM 1644 C C . SER A 1 204 ? 25.515 11.015 -12.809 1.00 38.34 204 SER A C 1
ATOM 1646 O O . SER A 1 204 ? 24.552 11.781 -12.779 1.00 38.34 204 SER A O 1
ATOM 1648 N N . TYR A 1 205 ? 26.190 10.623 -11.728 1.00 40.81 205 TYR A N 1
ATOM 1649 C CA . TYR A 1 205 ? 26.140 11.335 -10.450 1.00 40.81 205 TYR A CA 1
ATOM 1650 C C . TYR A 1 205 ? 26.896 12.663 -10.542 1.00 40.81 205 TYR A C 1
ATOM 1652 O O . TYR A 1 205 ? 27.868 12.729 -11.333 1.00 40.81 205 TYR A O 1
#

Secondary structure (DSSP, 8-state):
------------PPP------PPPPPPEE-TTT--EEEE-TTS-EEESEEEEEE----GGGHHHHHHHHHHHHHTTPEEEETTEEEEE--HHHHHHHHTT-TT-EEEEEE--HHHHHHHHHHHHHHHHHHHHHHHHHHHHHHHHHH-TT-HHHHHHHHHHHHHHHHHHHHHHTTS--HHHHHHHHHHHHHHHHHHHSPTT-----

Foldseek 3Di:
DDDDDDDDDDDDDDDPPPPPPDDQADWDQDPVLRFTWGQDPVRFTFTQKKKKKFADDDPVCVVVLVVVVVLCLLLLWFDPDSGMTMAGDHPVSQVSNCPPDVRIDMDMDGDDPVVRVVVVVRSVVSLVVLLVVLVVLLVVLLVQQQPPVNVVVNVVSLVVSVSSLVSSVSNCVRHDDPVSVVSSVVSVVSSVVSVPDDHNPDDDD

pLDDT: mean 80.95, std 19.09, range [33.59, 97.25]

Sequence (205 aa):
MNTFNDKNIEHSRPKTQKLHSKETSASAVDTWSGISFVSTPTSETIPAKWVFVFFDLPSEEFTRRVSLHRQFRKVGLAMHSQSVYFMPYSRLAYKAVNGIDESLMVIRANIEDNKSVLLVGLYQRLIESLFLEVENKVEELAEAKADSDNTRGYTKRYKKMWERLDDLKSVVKSVPSDSYTQRIKLLELMVEEIDERAPGAGVSY

Nearest PDB structures (foldseek):
  5zyf-assembly2_D  TM=6.776E-01  e=1.442E-02  Streptococcus pyogenes serotype M1
  2n9d-assembly1_A  TM=6.753E-01  e=6.438E+00  Homo sapiens
  1wrd-assembly1_A  TM=4.587E-01  e=1.856E+00  Homo sapiens
  8thp-assembly1_B  TM=4.545E-01  e=2.809E+00  Flavobacterium johnsoniae UW101
  2rkk-assembly1_B  TM=3.157E-01  e=3.163E+00  Saccharomyces cerevisiae